Protein AF-A0A4V6WJY8-F1 (afdb_monomer)

Structure (mmCIF, N/CA/C/O backbone):
data_AF-A0A4V6WJY8-F1
#
_entry.id   AF-A0A4V6WJY8-F1
#
loop_
_atom_site.group_PDB
_atom_site.id
_atom_site.type_symbol
_atom_site.label_atom_id
_atom_site.label_alt_id
_atom_site.label_comp_id
_atom_site.label_asym_id
_atom_site.label_entity_id
_atom_site.label_seq_id
_atom_site.pdbx_PDB_ins_code
_atom_site.Cartn_x
_atom_site.Cartn_y
_atom_site.Cartn_z
_atom_site.occupancy
_atom_site.B_iso_or_equiv
_atom_site.auth_seq_id
_atom_site.auth_comp_id
_atom_site.auth_asym_id
_atom_site.auth_atom_id
_atom_site.pdbx_PDB_model_num
ATOM 1 N N . MET A 1 1 ? -20.566 -10.681 7.867 1.00 92.25 1 MET A N 1
ATOM 2 C CA . MET A 1 1 ? -20.024 -9.599 7.005 1.00 92.25 1 MET A CA 1
ATOM 3 C C . MET A 1 1 ? -18.994 -10.204 6.071 1.00 92.25 1 MET A C 1
ATOM 5 O O . MET A 1 1 ? -18.393 -11.206 6.433 1.00 92.25 1 MET A O 1
ATOM 9 N N . GLU A 1 2 ? -18.781 -9.630 4.899 1.00 94.50 2 GLU A N 1
ATOM 10 C CA . GLU A 1 2 ? -17.801 -10.136 3.933 1.00 94.50 2 GLU A CA 1
ATOM 11 C C . GLU A 1 2 ? -16.816 -9.020 3.599 1.00 94.50 2 GLU A C 1
ATOM 13 O O . GLU A 1 2 ? -17.229 -7.928 3.214 1.00 94.50 2 GLU A O 1
ATOM 18 N N . LEU A 1 3 ? -15.523 -9.272 3.790 1.00 95.44 3 LEU A N 1
ATOM 19 C CA . LEU A 1 3 ? -14.456 -8.354 3.417 1.00 95.44 3 LEU A CA 1
ATOM 20 C C . LEU A 1 3 ? -13.774 -8.882 2.159 1.00 95.44 3 LEU A C 1
ATOM 22 O O . LEU A 1 3 ? -13.097 -9.909 2.190 1.00 95.44 3 LEU A O 1
ATOM 26 N N . PHE A 1 4 ? -13.923 -8.142 1.075 1.00 95.81 4 PHE A N 1
ATOM 27 C CA . PHE A 1 4 ? -13.259 -8.386 -0.189 1.00 95.81 4 PHE A CA 1
ATOM 28 C C . PHE A 1 4 ? -11.909 -7.670 -0.203 1.00 95.81 4 PHE A C 1
ATOM 30 O O . PHE A 1 4 ? -11.831 -6.457 0.017 1.00 95.81 4 PHE A O 1
ATOM 37 N N . VAL A 1 5 ? -10.848 -8.429 -0.465 1.00 95.62 5 VAL A N 1
ATOM 38 C CA . VAL A 1 5 ? -9.469 -7.928 -0.536 1.00 95.62 5 VAL A CA 1
ATOM 39 C C . VAL A 1 5 ? -8.785 -8.404 -1.802 1.00 95.62 5 VAL A C 1
ATOM 41 O O . VAL A 1 5 ? -9.160 -9.428 -2.377 1.00 95.62 5 VAL A O 1
ATOM 44 N N . LEU A 1 6 ? -7.726 -7.701 -2.191 1.00 92.31 6 LEU A N 1
ATOM 45 C CA . LEU A 1 6 ? -6.778 -8.242 -3.155 1.00 92.31 6 LEU A CA 1
ATOM 46 C C . LEU A 1 6 ? -6.096 -9.478 -2.538 1.00 92.31 6 LEU A C 1
ATOM 48 O O . LEU A 1 6 ? -5.857 -9.516 -1.334 1.00 92.31 6 LEU A O 1
ATOM 52 N N . GLY A 1 7 ? -5.875 -10.532 -3.323 1.00 90.75 7 GLY A N 1
ATOM 53 C CA . GLY A 1 7 ? -5.488 -11.841 -2.781 1.00 90.75 7 GLY A CA 1
ATOM 54 C C . GLY A 1 7 ? -4.182 -11.866 -1.961 1.00 90.75 7 GLY A C 1
ATOM 55 O O . GLY A 1 7 ? -3.377 -10.935 -2.038 1.00 90.75 7 GLY A O 1
ATOM 56 N N . PRO A 1 8 ? -3.956 -12.940 -1.179 1.00 94.81 8 PRO A N 1
ATOM 57 C CA . PRO A 1 8 ? -2.837 -13.044 -0.241 1.00 94.81 8 PRO A CA 1
ATOM 58 C C . PRO A 1 8 ? -1.477 -13.152 -0.942 1.00 94.81 8 PRO A C 1
ATOM 60 O O . PRO A 1 8 ? -1.313 -13.934 -1.874 1.00 94.81 8 PRO A O 1
ATOM 63 N N . ALA A 1 9 ? -0.474 -12.423 -0.452 1.00 93.81 9 ALA A N 1
ATOM 64 C CA . ALA A 1 9 ? 0.886 -12.425 -0.996 1.00 93.81 9 ALA A CA 1
ATOM 65 C C . ALA A 1 9 ? 1.919 -12.187 0.110 1.00 93.81 9 ALA A C 1
ATOM 67 O O . ALA A 1 9 ? 1.602 -11.599 1.136 1.00 93.81 9 ALA A O 1
ATOM 68 N N . PHE A 1 10 ? 3.163 -12.637 -0.087 1.00 92.56 10 PHE A N 1
ATOM 69 C CA . PHE A 1 10 ? 4.285 -12.380 0.836 1.00 92.56 10 PHE A CA 1
ATOM 70 C C . PHE A 1 10 ? 4.057 -12.830 2.296 1.00 92.56 10 PHE A C 1
ATOM 72 O O . PHE A 1 10 ? 4.670 -12.303 3.218 1.00 92.56 10 PHE A O 1
ATOM 79 N N . GLY A 1 11 ? 3.168 -13.804 2.524 1.00 91.25 11 GLY A N 1
ATOM 80 C CA . GLY A 1 11 ? 2.765 -14.230 3.873 1.00 91.25 11 GLY A CA 1
ATOM 81 C C . GLY A 1 11 ? 1.758 -13.296 4.561 1.00 91.25 11 GLY A C 1
ATOM 82 O O . GLY A 1 11 ? 1.430 -13.506 5.726 1.00 91.25 11 GLY A O 1
ATOM 83 N N . LEU A 1 12 ? 1.245 -12.295 3.844 1.00 94.69 12 LEU A N 1
ATOM 84 C CA . LEU A 1 12 ? 0.245 -11.327 4.286 1.00 94.69 12 LEU A CA 1
ATOM 85 C C . LEU A 1 12 ? -1.143 -11.669 3.712 1.00 94.69 12 LEU A C 1
ATOM 87 O O . LEU A 1 12 ? -1.246 -12.349 2.686 1.00 94.69 12 LEU A O 1
ATOM 91 N N . PRO A 1 13 ? -2.237 -11.203 4.349 1.00 94.00 13 PRO A N 1
ATOM 92 C CA . PRO A 1 13 ? -3.598 -11.502 3.895 1.00 94.00 13 PRO A CA 1
ATOM 93 C C . PRO A 1 13 ? -3.964 -10.850 2.553 1.00 94.00 13 PRO A C 1
ATOM 95 O O . PRO A 1 13 ? -4.947 -11.258 1.943 1.00 94.00 13 PRO A O 1
ATOM 98 N N . SER A 1 14 ? -3.199 -9.852 2.105 1.00 95.31 14 SER A N 1
ATOM 99 C CA . SER A 1 14 ? -3.362 -9.168 0.821 1.00 95.31 14 SER A CA 1
ATOM 100 C C . SER A 1 14 ? -2.014 -8.621 0.336 1.00 95.31 14 SER A C 1
ATOM 102 O O . SER A 1 14 ? -1.096 -8.458 1.137 1.00 95.31 14 SER A O 1
ATOM 104 N N . ILE A 1 15 ? -1.896 -8.342 -0.963 1.00 93.88 15 ILE A N 1
ATOM 105 C CA . ILE A 1 15 ? -0.787 -7.580 -1.567 1.00 93.88 15 ILE A CA 1
ATOM 106 C C . ILE A 1 15 ? -0.999 -6.054 -1.500 1.00 93.88 15 ILE A C 1
ATOM 108 O O . ILE A 1 15 ? -0.109 -5.284 -1.850 1.00 93.88 15 ILE A O 1
ATOM 112 N N . ASP A 1 16 ? -2.178 -5.614 -1.057 1.00 94.12 16 ASP A N 1
ATOM 113 C CA . ASP A 1 16 ? -2.550 -4.208 -0.908 1.00 94.12 16 ASP A CA 1
ATOM 114 C C . ASP A 1 16 ? -2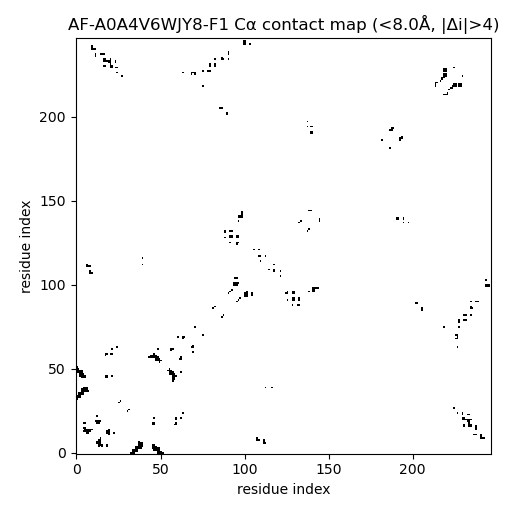.538 -3.755 0.564 1.00 94.12 16 ASP A C 1
ATOM 116 O O . ASP A 1 16 ? -3.028 -4.459 1.453 1.00 94.12 16 ASP A O 1
ATOM 120 N N . ALA A 1 17 ? -1.996 -2.560 0.814 1.00 95.25 17 ALA A N 1
ATOM 121 C CA . ALA A 1 17 ? -1.768 -2.034 2.160 1.00 95.25 17 ALA A CA 1
ATOM 122 C C . ALA A 1 17 ? -3.078 -1.735 2.897 1.00 95.25 17 ALA A C 1
ATOM 124 O O . ALA A 1 17 ? -3.241 -2.135 4.053 1.00 95.25 17 ALA A O 1
ATOM 125 N N . GLU A 1 18 ? -4.035 -1.086 2.226 1.00 94.94 18 GLU A N 1
ATOM 126 C CA . GLU A 1 18 ? -5.340 -0.770 2.814 1.00 94.94 18 GLU A CA 1
ATOM 127 C C . GLU A 1 18 ? -6.152 -2.039 3.099 1.00 94.94 18 GLU A C 1
ATOM 129 O O . GLU A 1 18 ? -6.837 -2.141 4.124 1.00 94.94 18 GLU A O 1
ATOM 134 N N . CYS A 1 19 ? -6.044 -3.052 2.236 1.00 95.75 19 CYS A N 1
ATOM 135 C CA . CYS A 1 19 ? -6.631 -4.364 2.486 1.00 95.75 19 CYS A CA 1
ATOM 136 C C . CYS A 1 19 ? -6.075 -5.022 3.757 1.00 95.75 19 CYS A C 1
ATOM 138 O O . CYS A 1 19 ? -6.855 -5.495 4.587 1.00 95.75 19 CYS A O 1
ATOM 140 N N . ILE A 1 20 ? -4.749 -5.034 3.941 1.00 95.94 20 ILE A N 1
ATOM 141 C CA . ILE A 1 20 ? -4.122 -5.572 5.161 1.00 95.94 20 ILE A CA 1
ATOM 142 C C . ILE A 1 20 ? -4.567 -4.770 6.386 1.00 95.94 20 ILE A C 1
ATOM 144 O O . ILE A 1 20 ? -4.956 -5.361 7.396 1.00 95.94 20 ILE A O 1
ATOM 148 N N . ALA A 1 21 ? -4.572 -3.440 6.286 1.00 95.19 21 ALA A N 1
ATOM 149 C CA . ALA A 1 21 ? -5.026 -2.559 7.355 1.00 95.19 21 ALA A CA 1
ATOM 150 C C . ALA A 1 21 ? -6.477 -2.846 7.766 1.00 95.19 21 ALA A C 1
ATOM 152 O O . ALA A 1 21 ? -6.795 -2.901 8.954 1.00 95.19 21 ALA A O 1
ATOM 153 N N . THR A 1 22 ? -7.362 -3.096 6.799 1.00 94.75 22 THR A N 1
ATOM 154 C CA . THR A 1 22 ? -8.767 -3.441 7.070 1.00 94.75 22 THR A CA 1
ATOM 155 C C . THR A 1 22 ? -8.900 -4.795 7.761 1.00 94.75 22 THR A C 1
ATOM 157 O O . THR A 1 22 ? -9.697 -4.944 8.687 1.00 94.75 22 THR A O 1
ATOM 160 N N . VAL A 1 23 ? -8.094 -5.784 7.362 1.00 94.62 23 VAL A N 1
ATOM 161 C CA . VAL A 1 23 ? -8.036 -7.082 8.050 1.00 94.62 23 VAL A CA 1
ATOM 162 C C . VAL A 1 23 ? -7.576 -6.908 9.499 1.00 94.62 23 VAL A C 1
ATOM 164 O O . VAL A 1 23 ? -8.177 -7.494 10.401 1.00 94.62 23 VAL A O 1
ATOM 167 N N . ALA A 1 24 ? -6.548 -6.090 9.739 1.00 92.75 24 ALA A N 1
ATOM 168 C CA . ALA A 1 24 ? -6.076 -5.772 11.085 1.00 92.75 24 ALA A CA 1
ATOM 169 C C . ALA A 1 24 ? -7.164 -5.073 11.917 1.00 92.75 24 ALA A C 1
ATOM 171 O O . ALA A 1 24 ? -7.416 -5.475 13.052 1.00 92.75 24 ALA A O 1
ATOM 172 N N . LEU A 1 25 ? -7.885 -4.118 11.324 1.00 92.12 25 LEU A N 1
ATOM 173 C CA . LEU A 1 25 ? -8.994 -3.405 11.960 1.00 92.12 25 LEU A CA 1
ATOM 174 C C . LEU A 1 25 ? -10.140 -4.341 12.373 1.00 92.12 25 LEU A C 1
ATOM 176 O O . LEU A 1 25 ? -10.658 -4.239 13.481 1.00 92.12 25 LEU A O 1
ATOM 180 N N . LEU A 1 26 ? -10.554 -5.266 11.505 1.00 91.75 26 LEU A N 1
ATOM 181 C CA . LEU A 1 26 ? -11.632 -6.203 11.843 1.00 91.75 26 LEU A CA 1
ATOM 182 C C . LEU A 1 26 ? -11.226 -7.179 12.953 1.00 91.75 26 LEU A C 1
ATOM 184 O O . LEU A 1 26 ? -12.052 -7.506 13.807 1.00 91.75 26 LEU A O 1
ATOM 188 N N . ARG A 1 27 ? -9.961 -7.619 12.958 1.00 90.12 27 ARG A N 1
ATOM 189 C CA . ARG A 1 27 ? -9.398 -8.450 14.034 1.00 90.12 27 ARG A CA 1
ATOM 190 C C . ARG A 1 27 ? -9.324 -7.689 15.352 1.00 90.12 27 ARG A C 1
ATOM 192 O O . ARG A 1 27 ? -9.661 -8.248 16.388 1.00 90.12 27 ARG A O 1
ATOM 199 N N . PHE A 1 28 ? -8.919 -6.425 15.300 1.00 87.69 28 PHE A N 1
ATOM 200 C CA . PHE A 1 28 ? -8.857 -5.547 16.461 1.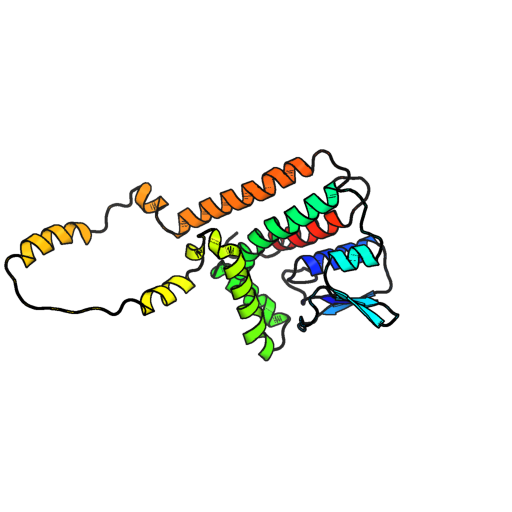00 87.69 28 PHE A CA 1
ATOM 201 C C . PHE A 1 28 ? -10.212 -5.381 17.147 1.00 87.69 28 PHE A C 1
ATOM 203 O O . PHE A 1 28 ? -10.316 -5.510 18.361 1.00 87.69 28 PHE A O 1
ATOM 210 N N . LEU A 1 29 ? -11.265 -5.144 16.365 1.00 87.12 29 LEU A N 1
ATOM 211 C CA . LEU A 1 29 ? -12.621 -4.924 16.873 1.00 87.12 29 LEU A CA 1
ATOM 212 C C . LEU A 1 29 ? -13.304 -6.209 17.398 1.00 87.12 29 LEU A C 1
ATOM 214 O O . LEU A 1 29 ? -14.526 -6.201 17.583 1.00 87.12 29 LEU A O 1
ATOM 218 N N . ASP A 1 30 ? -12.541 -7.301 17.561 1.00 81.69 30 ASP A N 1
ATOM 219 C CA . ASP A 1 30 ? -12.957 -8.671 17.906 1.00 81.69 30 ASP A CA 1
ATOM 220 C C . ASP A 1 30 ? -14.240 -9.111 17.180 1.00 81.69 30 ASP A C 1
ATOM 222 O O . ASP A 1 30 ? -15.135 -9.753 17.736 1.00 81.69 30 ASP A O 1
ATOM 226 N N . ARG A 1 31 ? -14.373 -8.730 15.903 1.00 78.62 31 ARG A N 1
ATOM 227 C CA . ARG A 1 31 ? -15.500 -9.169 15.080 1.00 78.62 31 ARG A CA 1
ATOM 228 C C . ARG A 1 31 ? -15.238 -10.622 14.688 1.00 78.62 31 ARG A C 1
ATOM 230 O O . ARG A 1 31 ? -14.300 -10.895 13.947 1.00 78.62 31 ARG A O 1
ATOM 237 N N . LYS A 1 32 ? -16.068 -11.550 15.169 1.00 70.31 32 LYS A N 1
ATOM 238 C CA . LYS A 1 32 ? -15.926 -12.995 14.886 1.00 70.31 32 LYS A CA 1
ATOM 239 C C . LYS A 1 32 ? -16.737 -13.467 13.675 1.00 70.31 32 LYS A C 1
ATOM 241 O O . LYS A 1 32 ? -16.387 -14.473 13.072 1.00 70.31 32 LYS A O 1
ATOM 246 N N . ASP A 1 33 ? -17.732 -12.685 13.248 1.00 83.94 33 ASP A N 1
ATOM 247 C CA . ASP A 1 33 ? -18.688 -13.071 12.197 1.00 83.94 33 ASP A CA 1
ATOM 248 C C . ASP A 1 33 ? -18.406 -12.393 10.843 1.00 83.94 33 ASP A C 1
ATOM 250 O O . ASP A 1 33 ? -19.282 -11.766 10.221 1.00 83.94 33 ASP A O 1
ATOM 254 N N . TRP A 1 34 ? -17.159 -12.471 10.377 1.00 91.06 34 TRP A N 1
ATOM 255 C CA . TRP A 1 34 ? -16.801 -11.987 9.046 1.00 91.06 34 TRP A CA 1
ATOM 256 C C . TRP A 1 34 ? -15.937 -12.971 8.264 1.00 91.06 34 TRP A C 1
ATOM 258 O O . TRP A 1 34 ? -15.169 -13.745 8.828 1.00 91.06 34 TRP A O 1
ATOM 268 N N . LEU A 1 35 ? -16.095 -12.936 6.944 1.00 93.56 35 LEU A N 1
ATOM 269 C CA . LEU A 1 35 ? -15.371 -13.776 5.999 1.00 93.56 35 LEU A CA 1
ATOM 270 C C . LEU A 1 35 ? -14.425 -12.914 5.170 1.00 93.56 35 LEU A C 1
ATOM 272 O O . LEU A 1 35 ? -14.809 -11.839 4.711 1.00 93.56 35 LEU A O 1
ATOM 276 N N . LEU A 1 36 ? -13.201 -13.397 4.972 1.00 94.44 36 LEU A N 1
ATOM 277 C CA . LEU A 1 36 ? -12.231 -12.792 4.066 1.00 94.44 36 LEU A CA 1
ATOM 278 C C . LEU A 1 36 ? -12.372 -13.438 2.686 1.00 94.44 36 LEU A C 1
ATOM 280 O O . LEU A 1 36 ? -12.187 -14.647 2.558 1.00 94.44 36 LEU A O 1
ATOM 284 N N . ILE A 1 37 ? -12.677 -12.641 1.664 1.00 94.69 37 ILE A N 1
ATOM 285 C CA . ILE A 1 37 ? -12.895 -13.108 0.295 1.00 94.69 37 ILE A CA 1
ATOM 286 C C . ILE A 1 37 ? -11.834 -12.485 -0.624 1.00 94.69 37 ILE A C 1
ATOM 288 O O . ILE A 1 37 ? -11.901 -11.293 -0.928 1.00 94.69 37 ILE A O 1
ATOM 292 N N . PRO A 1 38 ? -10.846 -13.266 -1.092 1.00 93.44 38 PRO A N 1
ATOM 293 C CA . PRO A 1 38 ? -9.927 -12.819 -2.129 1.00 93.44 38 PRO A CA 1
ATOM 294 C C . PRO A 1 38 ? -10.681 -12.535 -3.429 1.00 93.44 38 PRO A C 1
ATOM 296 O O . PRO A 1 38 ? -11.414 -13.387 -3.933 1.00 93.44 38 PRO A O 1
ATOM 299 N N . THR A 1 39 ? -10.481 -11.351 -3.997 1.00 92.12 39 THR A N 1
ATOM 300 C CA . THR A 1 39 ? -11.036 -10.971 -5.295 1.00 92.12 39 THR A CA 1
ATOM 301 C C . THR A 1 39 ? -10.012 -10.204 -6.122 1.00 92.12 39 THR A C 1
ATOM 303 O O . THR A 1 39 ? -9.041 -9.649 -5.613 1.00 92.12 39 THR A O 1
ATOM 306 N N . HIS A 1 40 ? -10.237 -10.198 -7.430 1.00 87.75 40 HIS A N 1
ATOM 307 C CA . HIS A 1 40 ? -9.505 -9.380 -8.392 1.00 87.75 40 HIS A CA 1
ATOM 308 C C . HIS A 1 40 ? -10.399 -8.315 -9.039 1.00 87.75 40 HIS A C 1
ATOM 310 O O . HIS A 1 40 ? -9.914 -7.532 -9.853 1.00 87.75 40 HIS A O 1
ATOM 316 N N . ASP A 1 41 ? -11.697 -8.317 -8.718 1.00 85.69 41 ASP A N 1
ATOM 317 C CA . ASP A 1 41 ? -12.632 -7.302 -9.184 1.00 85.69 41 ASP A CA 1
ATOM 318 C C . ASP A 1 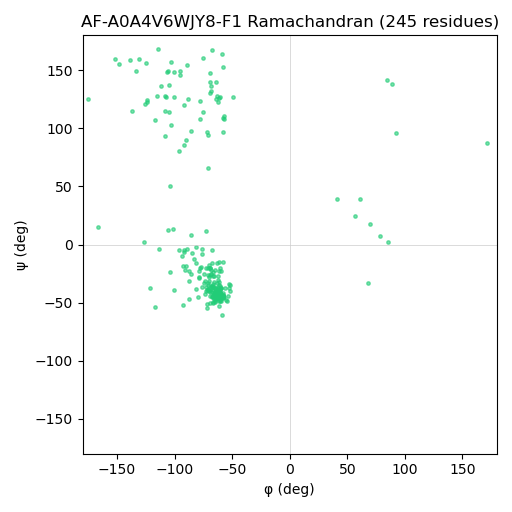41 ? -12.442 -6.030 -8.353 1.00 85.69 41 ASP A C 1
ATOM 320 O O . ASP A 1 41 ? -12.782 -5.997 -7.170 1.00 85.69 41 ASP A O 1
ATOM 324 N N . ASP A 1 42 ? -11.860 -5.003 -8.971 1.00 81.44 42 ASP A N 1
ATOM 325 C CA . ASP A 1 42 ? -11.593 -3.709 -8.344 1.00 81.44 42 ASP A CA 1
ATOM 326 C C . ASP A 1 42 ? -12.544 -2.599 -8.811 1.00 81.44 42 ASP A C 1
ATOM 328 O O . ASP A 1 42 ? -12.295 -1.431 -8.519 1.00 81.44 42 ASP A O 1
ATOM 332 N N . ARG A 1 43 ? -13.641 -2.929 -9.512 1.00 84.38 43 ARG A N 1
ATOM 333 C CA . ARG A 1 43 ? -14.560 -1.933 -10.101 1.00 84.38 43 ARG A CA 1
ATOM 334 C C . ARG A 1 43 ? -15.068 -0.896 -9.100 1.00 84.38 43 ARG A C 1
ATOM 336 O O . ARG A 1 43 ? -15.238 0.265 -9.457 1.00 84.38 43 ARG A O 1
ATOM 343 N N . GLU A 1 44 ? -15.331 -1.323 -7.869 1.00 83.50 44 GLU A N 1
ATOM 344 C CA . GLU A 1 44 ? -15.818 -0.465 -6.780 1.00 83.50 44 GLU A CA 1
ATOM 345 C C . GLU A 1 44 ? -14.685 0.093 -5.901 1.00 83.50 44 GLU A C 1
ATOM 347 O O . GLU A 1 44 ? -14.922 0.979 -5.080 1.00 83.50 44 GLU A O 1
ATOM 352 N N . GLY A 1 45 ? -13.459 -0.399 -6.088 1.00 89.00 45 GLY A N 1
ATOM 353 C CA . GLY A 1 45 ? -12.320 -0.175 -5.205 1.00 89.00 45 GLY A CA 1
ATOM 354 C C . GLY A 1 45 ? -12.225 -1.225 -4.095 1.00 89.00 45 GLY A C 1
ATOM 355 O O . GLY A 1 45 ? -13.222 -1.613 -3.485 1.00 89.00 45 GLY A O 1
ATOM 356 N N . LEU A 1 46 ? -11.000 -1.677 -3.833 1.00 93.00 46 LEU A N 1
ATOM 357 C CA . LEU A 1 46 ? -10.652 -2.537 -2.702 1.00 93.00 46 LEU A CA 1
ATOM 358 C C . LEU A 1 46 ? -9.883 -1.700 -1.671 1.00 93.00 46 LEU A C 1
ATOM 360 O O . LEU A 1 46 ? -9.172 -0.784 -2.083 1.00 93.00 46 LEU A O 1
ATOM 364 N N . PRO A 1 47 ? -10.001 -1.985 -0.364 1.00 95.75 47 PRO A N 1
ATOM 365 C CA . PRO A 1 47 ? -10.835 -3.013 0.277 1.00 95.75 47 PRO A CA 1
ATOM 366 C C . PRO A 1 47 ? -12.338 -2.710 0.199 1.00 95.75 47 PRO A C 1
ATOM 368 O O . PRO A 1 47 ? -12.740 -1.550 0.256 1.00 95.75 47 PRO A O 1
ATOM 371 N N . LEU A 1 48 ? -13.174 -3.751 0.119 1.00 96.00 48 LEU A N 1
ATOM 372 C CA . LEU A 1 48 ? -14.635 -3.627 0.053 1.00 96.00 48 LEU A CA 1
ATOM 373 C C . LEU A 1 48 ? -15.306 -4.454 1.155 1.00 96.00 48 LEU A C 1
ATOM 375 O O . LEU A 1 48 ? -15.163 -5.671 1.203 1.00 96.00 48 LEU A O 1
ATOM 379 N N . LEU A 1 49 ? -16.081 -3.803 2.019 1.00 94.69 49 LEU A N 1
ATOM 380 C CA . LEU A 1 49 ? -16.885 -4.448 3.052 1.00 94.69 49 LEU A CA 1
ATOM 381 C C . LEU A 1 49 ? -18.347 -4.549 2.604 1.00 94.69 49 LEU A C 1
ATOM 383 O O . LEU A 1 49 ? -18.978 -3.542 2.276 1.00 94.69 49 LEU A O 1
ATOM 387 N N . VAL A 1 50 ? -18.900 -5.757 2.657 1.00 94.06 50 VAL A N 1
ATOM 388 C CA . VAL A 1 50 ? -20.326 -6.028 2.464 1.00 94.06 50 VAL A CA 1
ATOM 389 C C . VAL A 1 50 ? -20.946 -6.407 3.806 1.00 94.06 50 VAL A C 1
ATOM 391 O O . VAL A 1 50 ? -20.601 -7.415 4.436 1.00 94.06 50 VAL A O 1
ATOM 394 N N . SER A 1 51 ? -21.854 -5.555 4.280 1.00 88.50 51 SER A N 1
ATOM 395 C CA . SER A 1 51 ? -22.590 -5.785 5.522 1.00 88.50 51 SER A CA 1
ATOM 396 C C . SER A 1 51 ? -23.677 -6.845 5.331 1.00 88.50 51 SER A C 1
ATOM 398 O O . SER A 1 51 ? -24.133 -7.090 4.216 1.00 88.50 51 SER A O 1
ATOM 400 N N . GLY A 1 52 ? -24.149 -7.452 6.425 1.00 82.94 52 GLY A N 1
ATOM 401 C CA . GLY A 1 52 ? -25.230 -8.450 6.377 1.00 82.94 52 GLY A CA 1
ATOM 402 C C . GLY A 1 52 ? -26.553 -7.906 5.817 1.00 82.94 52 GLY A C 1
ATOM 403 O O . GLY A 1 52 ? -27.382 -8.675 5.346 1.00 82.94 52 GLY A O 1
ATOM 404 N N . SER A 1 53 ? -26.734 -6.582 5.819 1.00 84.50 53 SER A N 1
ATOM 405 C CA . SER A 1 53 ? -27.866 -5.879 5.201 1.00 84.50 53 SER A CA 1
ATOM 406 C C . SER A 1 53 ? -27.723 -5.655 3.687 1.00 84.50 53 SER A C 1
ATOM 408 O O . SER A 1 53 ? -28.615 -5.071 3.077 1.00 84.50 53 SER A O 1
ATOM 410 N N . GLY A 1 54 ? -26.605 -6.066 3.077 1.00 87.19 54 GLY A N 1
ATOM 411 C CA . GLY A 1 54 ? -26.299 -5.841 1.660 1.00 87.19 54 GLY A CA 1
ATOM 412 C C . GLY A 1 54 ? -25.643 -4.490 1.346 1.00 87.19 54 GLY A C 1
ATOM 413 O O . GLY A 1 54 ? -25.375 -4.201 0.182 1.00 87.19 54 GLY A O 1
ATOM 414 N N . GLN A 1 55 ? -25.355 -3.656 2.353 1.00 92.06 55 GLN A N 1
ATOM 415 C CA . GLN A 1 55 ? -24.628 -2.397 2.153 1.00 92.06 55 GLN A CA 1
ATOM 416 C C . GLN A 1 55 ? -23.169 -2.662 1.755 1.00 92.06 55 GLN A C 1
ATOM 418 O O . GLN A 1 55 ? -22.482 -3.435 2.421 1.00 92.06 55 GLN A O 1
ATOM 423 N N . ARG A 1 56 ? -22.699 -1.981 0.703 1.00 94.00 56 ARG A N 1
ATOM 424 C CA . ARG A 1 56 ? -21.343 -2.086 0.140 1.00 94.00 56 ARG A CA 1
ATOM 425 C C . ARG A 1 56 ? -20.546 -0.823 0.465 1.00 94.00 56 ARG A C 1
ATOM 427 O O . ARG A 1 56 ? -21.044 0.280 0.246 1.00 94.00 56 ARG A O 1
ATOM 434 N N . ILE A 1 57 ? -19.351 -0.974 1.032 1.00 94.50 57 ILE A N 1
ATOM 435 C CA . ILE A 1 57 ? -18.527 0.136 1.534 1.00 94.50 57 ILE A CA 1
ATOM 436 C C . ILE A 1 57 ? -17.077 -0.099 1.129 1.00 94.50 57 ILE A C 1
ATOM 438 O O . ILE A 1 57 ? -16.464 -1.056 1.593 1.00 94.50 57 ILE A O 1
ATOM 442 N N . CYS A 1 58 ? -16.531 0.768 0.280 1.00 93.94 58 CYS A N 1
ATOM 443 C CA . CYS A 1 58 ? -15.171 0.649 -0.239 1.00 93.94 58 CYS A CA 1
ATOM 444 C C . CYS A 1 58 ? -14.202 1.663 0.386 1.00 93.94 58 CYS A C 1
ATOM 446 O O . CYS A 1 58 ? -14.592 2.783 0.729 1.00 93.94 58 CYS A O 1
ATOM 448 N N . GLY A 1 59 ? -12.931 1.272 0.492 1.00 92.38 59 GLY A N 1
ATOM 449 C CA . GLY A 1 59 ? -11.824 2.083 0.999 1.00 92.38 59 GLY A CA 1
ATOM 450 C C . GLY A 1 59 ? -11.702 2.064 2.522 1.00 92.38 59 GLY A C 1
ATOM 451 O O . GLY A 1 59 ? -12.703 2.108 3.248 1.00 92.38 59 GLY A O 1
ATOM 452 N N . PHE A 1 60 ? -10.463 2.048 3.019 1.00 92.81 60 PHE A N 1
ATOM 453 C CA . PHE A 1 60 ? -10.187 1.898 4.450 1.00 92.81 60 PHE A CA 1
ATOM 454 C C . PHE A 1 60 ? -10.899 2.961 5.304 1.00 92.81 60 PHE A C 1
ATOM 456 O O . PHE A 1 60 ? -11.606 2.627 6.253 1.00 92.81 60 PHE A O 1
ATOM 463 N N . LYS A 1 61 ? -10.803 4.239 4.915 1.00 91.06 61 LYS A N 1
ATOM 464 C CA . LYS A 1 61 ? -11.421 5.380 5.623 1.00 91.06 61 LYS A CA 1
ATOM 465 C C . LYS A 1 61 ? -12.944 5.302 5.742 1.00 91.06 61 LYS A C 1
ATOM 467 O O . LYS A 1 61 ? -13.525 5.729 6.738 1.00 91.06 61 LYS A O 1
ATOM 472 N N . ASN A 1 62 ? -13.620 4.798 4.714 1.00 92.06 62 ASN A N 1
ATOM 473 C CA . ASN A 1 62 ? -15.077 4.677 4.755 1.00 92.06 62 ASN A CA 1
ATOM 474 C C . ASN A 1 62 ? -15.489 3.496 5.633 1.00 92.06 62 ASN A C 1
ATOM 476 O O . ASN A 1 62 ? -16.475 3.586 6.365 1.00 92.06 62 ASN A O 1
ATOM 480 N N . ILE A 1 63 ? -14.711 2.412 5.591 1.00 92.94 63 ILE A N 1
ATOM 481 C CA . ILE A 1 63 ? -14.920 1.231 6.425 1.00 92.94 63 ILE A CA 1
ATOM 482 C C . ILE A 1 63 ? -14.688 1.570 7.903 1.00 92.94 63 ILE A C 1
ATOM 484 O O . ILE A 1 63 ? -15.546 1.260 8.727 1.00 92.94 63 ILE A O 1
ATOM 488 N N . THR A 1 64 ? -13.603 2.267 8.256 1.00 91.31 64 THR A N 1
ATOM 489 C CA . THR A 1 64 ? -13.347 2.702 9.643 1.00 91.31 64 THR A CA 1
ATOM 490 C C . THR A 1 64 ? -14.476 3.578 10.175 1.00 91.31 64 THR A C 1
ATOM 492 O O . THR A 1 64 ? -14.964 3.345 11.285 1.00 91.31 64 THR A O 1
ATOM 495 N N . ARG A 1 65 ? -14.951 4.533 9.365 1.00 90.38 65 ARG A N 1
ATOM 496 C CA . ARG A 1 65 ? -16.093 5.390 9.702 1.00 90.38 65 ARG A CA 1
ATOM 497 C C . ARG A 1 65 ? -17.371 4.588 9.906 1.00 90.38 65 ARG A C 1
ATOM 499 O O . ARG A 1 65 ? -18.084 4.824 10.877 1.00 90.38 65 ARG A O 1
ATOM 506 N N . HIS A 1 66 ? -17.663 3.640 9.020 1.00 89.94 66 HIS A N 1
ATOM 507 C CA . HIS A 1 66 ? -18.853 2.798 9.137 1.00 89.94 66 HIS A CA 1
ATOM 508 C C . HIS A 1 66 ? -18.829 1.924 10.393 1.00 89.94 66 HIS A C 1
ATOM 510 O O . HIS A 1 66 ? -19.849 1.768 11.060 1.00 89.94 66 HIS A O 1
ATOM 516 N N . LEU A 1 67 ? -17.662 1.382 10.737 1.00 88.81 67 LEU A N 1
ATOM 517 C CA . LEU A 1 67 ? -17.481 0.544 11.918 1.00 88.81 67 LEU A CA 1
ATOM 518 C C . LEU A 1 67 ? -17.430 1.346 13.228 1.00 88.81 67 LEU A C 1
ATOM 520 O O . LEU A 1 67 ? -17.364 0.741 14.297 1.00 88.81 67 LEU A O 1
ATOM 524 N N . GLY A 1 68 ? -17.468 2.683 13.158 1.00 85.81 68 GLY A N 1
ATOM 525 C CA . GLY A 1 68 ? -17.365 3.564 14.322 1.00 85.81 68 GLY A CA 1
ATOM 526 C C . GLY A 1 68 ? -15.976 3.566 14.965 1.00 85.81 68 GLY A C 1
ATOM 527 O O . GLY A 1 68 ? -15.842 3.975 16.113 1.00 85.81 68 GLY A O 1
ATOM 528 N N . ALA A 1 69 ? -14.956 3.101 14.240 1.00 81.38 69 ALA A N 1
ATOM 529 C CA . ALA A 1 69 ? -13.568 3.052 14.697 1.00 81.38 69 ALA A CA 1
ATOM 530 C C . ALA A 1 69 ? -12.785 4.337 14.372 1.00 81.38 69 ALA A C 1
ATOM 532 O O . ALA A 1 69 ? -11.620 4.459 14.743 1.00 81.38 69 ALA A O 1
ATOM 533 N N . ASP A 1 70 ? -13.416 5.281 13.669 1.00 72.75 70 ASP A N 1
ATOM 534 C CA . ASP A 1 70 ? -12.853 6.590 13.337 1.00 72.75 70 ASP A CA 1
ATOM 535 C C . ASP A 1 70 ? -12.791 7.463 14.603 1.00 72.75 70 ASP A C 1
ATOM 537 O O . ASP A 1 70 ? -13.790 8.049 15.038 1.00 72.75 70 ASP A O 1
ATOM 541 N N . GLN A 1 71 ? -11.627 7.494 15.256 1.00 63.75 71 GLN A N 1
ATOM 542 C CA . GLN A 1 71 ? -11.424 8.305 16.453 1.00 63.75 71 GLN A CA 1
ATOM 543 C C . GLN A 1 71 ? -11.220 9.778 16.069 1.00 63.75 71 GLN A C 1
ATOM 545 O O . GLN A 1 71 ? -10.327 10.136 15.303 1.00 63.75 71 GLN A O 1
ATOM 550 N N . LYS A 1 72 ? -12.068 10.646 16.633 1.00 56.62 72 LYS A N 1
ATOM 551 C CA . LYS A 1 72 ? -12.126 12.099 16.402 1.00 56.62 72 LYS A CA 1
ATOM 552 C C . LYS A 1 72 ? -10.937 12.858 17.014 1.00 56.62 72 LYS A C 1
ATOM 554 O O . LYS A 1 72 ? -11.125 13.683 17.904 1.00 56.62 72 LYS A O 1
ATOM 559 N N . ALA A 1 73 ? -9.729 12.630 16.515 1.00 58.44 73 ALA A N 1
ATOM 560 C CA . ALA A 1 73 ? -8.567 13.458 16.821 1.00 58.44 73 ALA A CA 1
ATOM 561 C C . ALA A 1 73 ? -7.964 13.970 15.509 1.00 58.44 73 ALA A C 1
ATOM 563 O O . ALA A 1 73 ? -7.608 13.176 14.636 1.00 58.44 73 ALA A O 1
ATOM 564 N N . GLY A 1 74 ? -7.853 15.295 15.348 1.00 67.50 74 GLY A N 1
ATOM 565 C CA . GLY A 1 74 ? -7.278 15.910 14.140 1.00 67.50 74 GLY A CA 1
ATOM 566 C C . GLY A 1 74 ? -5.894 15.346 13.790 1.00 67.50 74 GLY A C 1
ATOM 567 O O . GLY A 1 74 ? -5.588 15.123 12.619 1.00 67.50 74 GLY A O 1
ATOM 568 N N . ASP A 1 75 ? -5.121 14.993 14.815 1.00 73.88 75 ASP A N 1
ATOM 569 C CA . ASP A 1 75 ? -3.809 14.360 14.702 1.00 73.88 75 ASP A CA 1
ATOM 570 C C . ASP A 1 75 ? -3.842 12.986 14.017 1.00 73.88 75 ASP A C 1
ATOM 572 O O . ASP A 1 75 ? -2.964 12.691 13.207 1.00 73.88 75 ASP A O 1
ATOM 576 N N . GLY A 1 76 ? -4.866 12.166 14.278 1.00 79.62 76 GLY A N 1
ATOM 577 C CA . GLY A 1 76 ? -5.024 10.857 13.639 1.00 79.62 76 GLY A CA 1
ATOM 578 C C . GLY A 1 76 ? -5.322 10.978 12.143 1.00 79.62 76 GLY A C 1
ATOM 579 O O . GLY A 1 76 ? -4.795 10.217 11.335 1.00 79.62 76 GLY A O 1
ATOM 580 N N . THR A 1 77 ? -6.094 11.995 11.745 1.00 84.38 77 THR A N 1
ATOM 581 C CA . THR A 1 77 ? -6.368 12.276 10.323 1.00 84.38 77 THR A CA 1
ATOM 582 C C . THR A 1 77 ? -5.120 12.777 9.593 1.00 84.38 77 THR A C 1
ATOM 584 O O . THR A 1 77 ? -4.865 12.377 8.452 1.00 84.38 77 THR A O 1
ATOM 587 N N . ALA A 1 78 ? -4.331 13.637 10.245 1.00 86.44 78 ALA A N 1
ATOM 588 C CA . ALA A 1 78 ? -3.067 14.122 9.702 1.00 86.44 78 ALA A CA 1
ATOM 589 C C . ALA A 1 78 ? -2.071 12.968 9.508 1.00 86.44 78 ALA A C 1
ATOM 591 O O . ALA A 1 78 ? -1.502 12.832 8.426 1.00 86.44 78 ALA A O 1
ATOM 592 N N . LEU A 1 79 ? -1.935 12.093 10.512 1.00 85.94 79 LEU A N 1
ATOM 593 C CA . LEU A 1 79 ? -1.079 10.911 10.437 1.00 85.94 79 LEU A CA 1
ATOM 594 C C . LEU A 1 79 ? -1.550 9.928 9.358 1.00 85.94 79 LEU A C 1
ATOM 596 O O . LEU A 1 79 ? -0.739 9.492 8.549 1.00 85.94 79 LEU A O 1
ATOM 600 N N . ALA A 1 80 ? -2.849 9.627 9.282 1.00 88.75 80 ALA A N 1
ATOM 601 C CA . ALA A 1 80 ? -3.387 8.756 8.238 1.00 88.75 80 ALA A CA 1
ATOM 602 C C . ALA A 1 80 ? -3.088 9.299 6.832 1.00 88.75 80 ALA A C 1
ATOM 604 O O . ALA A 1 80 ? -2.643 8.559 5.964 1.00 88.75 80 ALA A O 1
ATOM 605 N N . SER A 1 81 ? -3.252 10.608 6.622 1.00 90.69 81 SER A N 1
ATOM 606 C CA . SER A 1 81 ? -2.952 11.245 5.331 1.00 90.69 81 SER A CA 1
ATOM 607 C C . SER A 1 81 ? -1.451 11.247 5.013 1.00 90.69 81 SER A C 1
ATOM 609 O O . SER A 1 81 ? -1.063 11.090 3.855 1.00 90.69 81 SER A O 1
ATOM 611 N N . PHE A 1 82 ? -0.601 11.412 6.033 1.00 91.56 82 PHE A N 1
ATOM 612 C CA . PHE A 1 82 ? 0.851 11.301 5.898 1.00 91.56 82 PHE A CA 1
ATOM 613 C C . PHE A 1 82 ? 1.274 9.878 5.512 1.00 91.56 82 PHE A C 1
ATOM 615 O O . PHE A 1 82 ? 2.050 9.715 4.572 1.00 91.56 82 PHE A O 1
ATOM 622 N N . LEU A 1 83 ? 0.717 8.858 6.174 1.00 91.88 83 LEU A N 1
ATOM 623 C CA . LEU A 1 83 ? 0.957 7.447 5.863 1.00 91.88 83 LEU A CA 1
ATOM 624 C C . LEU A 1 83 ? 0.491 7.106 4.446 1.00 91.88 83 LEU A C 1
ATOM 626 O O . LEU A 1 83 ? 1.291 6.637 3.646 1.00 91.88 83 LEU A O 1
ATOM 630 N N . GLU A 1 84 ? -0.758 7.414 4.098 1.00 91.75 84 GLU A N 1
ATOM 631 C CA . GLU A 1 84 ? -1.313 7.119 2.772 1.00 91.75 84 GLU A CA 1
ATOM 632 C C . GLU A 1 84 ? -0.491 7.730 1.642 1.00 91.75 84 GLU A C 1
ATOM 634 O O . GLU A 1 84 ? -0.342 7.117 0.595 1.00 91.75 84 GLU A O 1
ATOM 639 N N . ARG A 1 85 ? 0.059 8.936 1.818 1.00 92.19 85 ARG A N 1
ATOM 640 C CA . ARG A 1 85 ? 0.831 9.571 0.748 1.00 92.19 85 ARG A CA 1
ATOM 641 C C . ARG A 1 85 ? 2.305 9.180 0.767 1.00 92.19 85 ARG A C 1
ATOM 643 O O . ARG A 1 85 ? 2.863 8.863 -0.284 1.00 92.19 85 ARG A O 1
ATOM 650 N N . GLY A 1 86 ? 2.939 9.217 1.935 1.00 92.25 86 GLY A N 1
ATOM 651 C CA . GLY A 1 86 ? 4.361 8.923 2.096 1.00 92.25 86 GLY A CA 1
ATOM 652 C C . GLY A 1 86 ? 4.660 7.438 1.920 1.00 92.25 86 GLY A C 1
ATOM 653 O O . GLY A 1 86 ? 5.483 7.066 1.083 1.00 92.25 86 GLY A O 1
ATOM 654 N N . ALA A 1 87 ? 3.932 6.584 2.639 1.00 93.38 87 ALA A N 1
ATOM 655 C CA . ALA A 1 87 ? 4.161 5.146 2.612 1.00 93.38 87 ALA A CA 1
ATOM 656 C C . ALA A 1 87 ? 3.770 4.530 1.264 1.00 93.38 87 ALA A C 1
ATOM 658 O O . ALA A 1 87 ? 4.508 3.694 0.748 1.00 93.38 87 ALA A O 1
ATOM 659 N N . GLN A 1 88 ? 2.667 4.982 0.652 1.00 94.19 88 GLN A N 1
ATOM 660 C CA . GLN A 1 88 ? 2.287 4.528 -0.690 1.00 94.19 88 GLN A CA 1
ATOM 661 C C . GLN A 1 88 ? 3.362 4.863 -1.719 1.00 94.19 88 GLN A C 1
ATOM 663 O O . GLN A 1 88 ? 3.677 4.019 -2.548 1.00 94.19 88 GLN A O 1
ATOM 668 N N . THR A 1 89 ? 3.962 6.056 -1.648 1.00 93.38 89 THR A N 1
ATOM 669 C CA . THR A 1 89 ? 5.049 6.440 -2.559 1.00 93.38 89 THR A CA 1
ATOM 670 C C . THR A 1 89 ? 6.235 5.485 -2.419 1.00 93.38 89 THR A C 1
ATOM 672 O O . THR A 1 89 ? 6.755 5.010 -3.421 1.00 93.38 89 THR A O 1
ATOM 675 N N . LEU A 1 90 ? 6.645 5.145 -1.195 1.00 92.75 90 LEU A N 1
ATOM 676 C CA . LEU A 1 90 ? 7.743 4.198 -0.972 1.00 92.75 90 LEU A CA 1
ATOM 677 C C . LEU A 1 90 ? 7.399 2.775 -1.443 1.00 92.75 90 LEU A C 1
ATOM 679 O O . LEU A 1 90 ? 8.223 2.135 -2.099 1.00 92.75 90 LEU A O 1
ATOM 683 N N . LEU A 1 91 ? 6.181 2.296 -1.170 1.00 93.94 91 LEU A N 1
ATOM 684 C CA . LEU A 1 91 ? 5.709 0.991 -1.647 1.00 93.94 91 LEU A CA 1
ATOM 685 C C . LEU A 1 91 ? 5.623 0.926 -3.170 1.00 93.94 91 LEU A C 1
ATOM 687 O O . LEU A 1 91 ? 6.006 -0.079 -3.760 1.00 93.94 91 LEU A O 1
ATOM 691 N N . ASP A 1 92 ? 5.145 1.989 -3.813 1.00 93.69 92 ASP A N 1
ATOM 692 C CA . ASP A 1 92 ? 5.068 2.080 -5.268 1.00 93.69 92 ASP A CA 1
ATOM 693 C C . ASP A 1 92 ? 6.443 1.889 -5.895 1.00 93.69 92 ASP A C 1
ATOM 695 O O . ASP A 1 92 ? 6.607 1.120 -6.846 1.00 93.69 92 ASP A O 1
ATOM 699 N N . ILE A 1 93 ? 7.444 2.554 -5.319 1.00 91.38 93 ILE A N 1
ATOM 700 C CA . ILE A 1 93 ? 8.809 2.472 -5.809 1.00 91.38 93 ILE A CA 1
ATOM 701 C C . ILE A 1 93 ? 9.378 1.068 -5.614 1.00 91.38 93 ILE A C 1
ATOM 703 O O . ILE A 1 93 ? 9.901 0.481 -6.563 1.00 91.38 93 ILE A O 1
ATOM 707 N N . SER A 1 94 ? 9.239 0.534 -4.399 1.00 91.56 94 SER A N 1
ATOM 708 C CA . SER A 1 94 ? 9.782 -0.771 -4.031 1.00 91.56 94 SER A CA 1
ATOM 709 C C . SER A 1 94 ? 9.119 -1.913 -4.803 1.00 91.56 94 SER A C 1
ATOM 711 O O . SER A 1 94 ? 9.824 -2.733 -5.378 1.00 91.56 94 SER A O 1
ATOM 713 N N . LEU A 1 95 ? 7.785 -1.962 -4.874 1.00 92.38 95 LEU A N 1
ATOM 714 C CA . LEU A 1 95 ? 7.051 -3.108 -5.423 1.00 92.38 95 LEU A CA 1
ATOM 715 C C . LEU A 1 95 ? 6.836 -3.041 -6.939 1.00 92.38 95 LEU A C 1
ATOM 717 O O . LEU A 1 95 ? 6.736 -4.095 -7.575 1.00 92.38 95 LEU A O 1
ATOM 721 N N . TYR A 1 96 ? 6.708 -1.839 -7.514 1.00 92.31 96 TYR A N 1
ATOM 722 C CA . TYR A 1 96 ? 6.2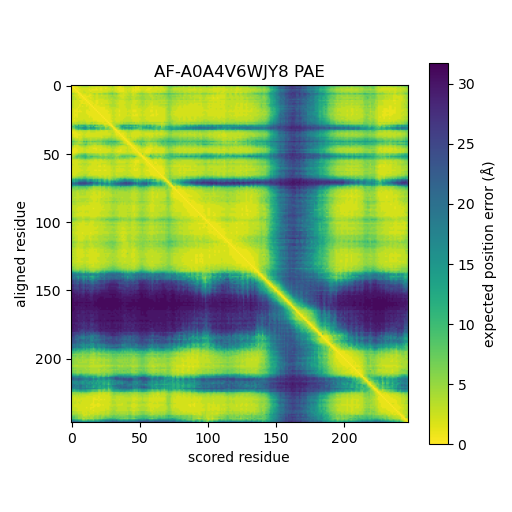43 -1.663 -8.896 1.00 92.31 96 TYR A CA 1
ATOM 723 C C . TYR A 1 96 ? 7.228 -0.929 -9.812 1.00 92.31 96 TYR A C 1
ATOM 725 O O . TYR A 1 96 ? 7.315 -1.272 -10.994 1.00 92.31 96 TYR A O 1
ATOM 733 N N . VAL A 1 97 ? 7.947 0.085 -9.321 1.00 90.44 97 VAL A N 1
ATOM 734 C CA . VAL A 1 97 ? 8.883 0.857 -10.163 1.00 90.44 97 VAL A CA 1
ATOM 735 C C . VAL A 1 97 ? 10.199 0.109 -10.350 1.00 90.44 97 VAL A C 1
ATOM 737 O O . VAL A 1 97 ? 10.672 0.017 -11.484 1.00 90.44 97 VAL A O 1
ATOM 740 N N . SER A 1 98 ? 10.772 -0.453 -9.278 1.00 87.50 98 SER A N 1
ATOM 741 C CA . SER A 1 98 ? 11.983 -1.271 -9.396 1.00 87.50 98 SER A CA 1
ATOM 742 C C . SER A 1 98 ? 11.712 -2.496 -10.264 1.00 87.50 98 SER A C 1
ATOM 744 O O . SER A 1 98 ? 10.822 -3.298 -9.983 1.00 87.50 98 SER A O 1
ATOM 746 N N . PHE A 1 99 ? 12.491 -2.638 -11.336 1.00 84.38 99 PHE A N 1
ATOM 747 C CA . PHE A 1 99 ? 12.332 -3.731 -12.288 1.00 84.38 99 PHE A CA 1
ATOM 748 C C . PHE A 1 99 ? 12.554 -5.104 -11.637 1.00 84.38 99 PHE A C 1
ATOM 750 O O . PHE A 1 99 ? 11.760 -6.028 -11.836 1.00 84.38 99 PHE A O 1
ATOM 757 N N . GLU A 1 100 ? 13.616 -5.230 -10.838 1.00 85.81 100 GLU A N 1
ATOM 758 C CA . GLU A 1 100 ? 13.978 -6.491 -10.184 1.00 85.81 100 GLU A CA 1
ATOM 759 C C . GLU A 1 100 ? 12.907 -6.909 -9.173 1.00 85.81 100 GLU A C 1
ATOM 761 O O . GLU A 1 100 ? 12.461 -8.059 -9.177 1.00 85.81 100 GLU A O 1
ATOM 766 N N . ASN A 1 101 ? 12.410 -5.955 -8.385 1.00 90.12 101 ASN A N 1
ATOM 767 C CA . ASN A 1 101 ? 11.359 -6.213 -7.406 1.00 90.12 101 ASN A CA 1
ATOM 768 C C . ASN A 1 101 ? 10.007 -6.478 -8.081 1.00 90.12 101 ASN A C 1
ATOM 770 O O . ASN A 1 101 ? 9.278 -7.385 -7.674 1.00 90.12 101 ASN A O 1
ATOM 774 N N . TYR A 1 102 ? 9.689 -5.770 -9.170 1.00 92.31 102 TYR A N 1
ATOM 775 C CA . TYR A 1 102 ? 8.446 -5.977 -9.911 1.00 92.31 102 TYR A CA 1
ATOM 776 C C . TYR A 1 102 ? 8.340 -7.385 -10.503 1.00 92.31 102 TYR A C 1
ATOM 778 O O . TYR A 1 102 ? 7.238 -7.925 -10.590 1.00 92.31 102 TYR A O 1
ATOM 786 N N . SER A 1 103 ? 9.457 -8.023 -10.866 1.00 91.56 103 SER A N 1
ATOM 787 C CA . SER A 1 103 ? 9.454 -9.430 -11.289 1.00 91.56 103 SER A CA 1
ATOM 788 C C . SER A 1 103 ? 8.881 -10.347 -10.197 1.00 91.56 103 SER A C 1
ATOM 790 O O . SER A 1 103 ? 7.984 -11.160 -10.455 1.00 91.56 103 SER A O 1
ATOM 792 N N . THR A 1 104 ? 9.313 -10.146 -8.949 1.00 92.69 104 THR A N 1
ATOM 793 C CA . THR A 1 104 ? 8.806 -10.864 -7.770 1.00 92.69 104 THR A CA 1
ATOM 794 C C . THR A 1 104 ? 7.347 -10.510 -7.483 1.00 92.69 104 THR A C 1
ATOM 796 O O . THR A 1 104 ? 6.520 -11.405 -7.300 1.00 92.69 104 THR A O 1
ATOM 799 N N . THR A 1 105 ? 6.991 -9.224 -7.529 1.00 93.81 105 THR A N 1
ATOM 800 C CA . THR A 1 105 ? 5.608 -8.751 -7.353 1.00 93.81 105 THR A CA 1
ATOM 801 C C . THR A 1 105 ? 4.663 -9.354 -8.395 1.00 93.81 105 THR A C 1
ATOM 803 O O . THR A 1 105 ? 3.581 -9.839 -8.067 1.00 93.81 105 THR A O 1
ATOM 806 N N . ARG A 1 106 ? 5.076 -9.406 -9.664 1.00 93.31 106 ARG A N 1
ATOM 807 C CA . ARG A 1 106 ? 4.307 -10.012 -10.758 1.00 93.31 106 ARG A CA 1
ATOM 808 C C . ARG A 1 106 ? 4.132 -11.520 -10.570 1.00 93.31 106 ARG A C 1
ATOM 810 O O . ARG A 1 106 ? 3.062 -12.055 -10.868 1.00 93.31 106 ARG A O 1
ATOM 817 N N . SER A 1 107 ? 5.156 -12.205 -10.062 1.00 92.81 107 SER A N 1
ATOM 818 C CA . SER A 1 107 ? 5.058 -13.620 -9.692 1.00 92.81 107 SER A CA 1
ATOM 819 C C . SER A 1 107 ? 4.021 -13.835 -8.583 1.00 92.81 107 SER A C 1
ATOM 821 O O . SER A 1 107 ? 3.167 -14.712 -8.708 1.00 92.81 107 SER A O 1
ATOM 823 N N . ALA A 1 108 ? 4.002 -12.971 -7.560 1.00 93.69 108 ALA A N 1
ATOM 824 C CA . ALA A 1 108 ? 2.984 -13.009 -6.509 1.00 93.69 108 ALA A CA 1
ATOM 825 C C . ALA A 1 108 ? 1.564 -12.799 -7.068 1.00 93.69 108 ALA A C 1
ATOM 827 O O . ALA A 1 108 ? 0.649 -13.548 -6.726 1.00 93.69 108 ALA A O 1
ATOM 828 N N . PHE A 1 109 ? 1.383 -11.865 -8.009 1.00 93.94 109 PHE A N 1
ATOM 829 C CA .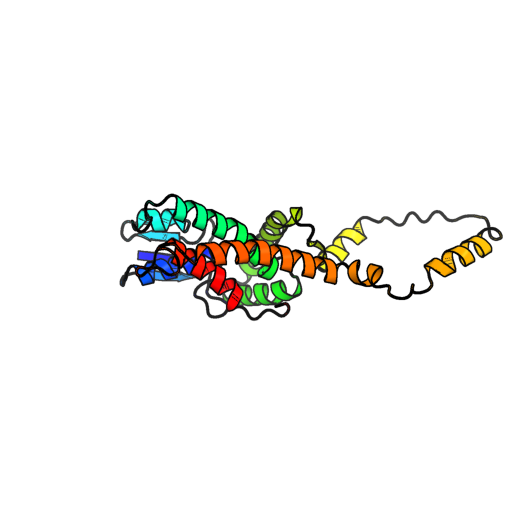 PHE A 1 109 ? 0.102 -11.686 -8.704 1.00 93.94 109 PHE A CA 1
ATOM 830 C C . PHE A 1 109 ? -0.351 -12.935 -9.470 1.00 93.94 109 PHE A C 1
ATOM 832 O O . PHE A 1 109 ? -1.532 -13.277 -9.449 1.00 93.94 109 PHE A O 1
ATOM 839 N N . THR A 1 110 ? 0.585 -13.663 -10.079 1.00 93.69 110 THR A N 1
ATOM 840 C CA . THR A 1 110 ? 0.279 -14.886 -10.840 1.00 93.69 110 THR A CA 1
ATOM 841 C C . THR A 1 110 ? -0.330 -15.980 -9.960 1.00 93.69 110 THR A C 1
ATOM 843 O O . THR A 1 110 ? -1.115 -16.789 -10.450 1.00 93.69 110 THR A O 1
ATOM 846 N N . GLN A 1 111 ? -0.024 -15.985 -8.659 1.00 91.69 111 GLN A N 1
ATOM 847 C CA . GLN A 1 111 ? -0.568 -16.953 -7.702 1.00 91.69 111 GLN A CA 1
ATOM 848 C C . GLN A 1 111 ? -1.999 -16.624 -7.256 1.00 91.69 111 GLN A C 1
ATOM 850 O O . GLN A 1 111 ? -2.746 -17.534 -6.906 1.00 91.69 111 GLN A O 1
ATOM 855 N N . ILE A 1 112 ? -2.385 -15.344 -7.268 1.00 92.81 112 ILE A N 1
ATOM 856 C CA . ILE A 1 112 ? -3.686 -14.885 -6.752 1.00 92.81 112 ILE A CA 1
ATOM 857 C C . ILE A 1 112 ? -4.702 -14.561 -7.851 1.00 92.81 112 ILE A C 1
ATOM 859 O O . ILE A 1 112 ? -5.906 -14.572 -7.593 1.00 92.81 112 ILE A O 1
ATOM 863 N N . LEU A 1 113 ? -4.244 -14.244 -9.064 1.00 92.50 113 LEU A N 1
ATOM 864 C CA . LEU A 1 113 ? -5.101 -13.797 -10.159 1.00 92.50 113 LEU A CA 1
ATOM 865 C C . LEU A 1 113 ? -5.397 -14.915 -11.166 1.00 92.50 113 LEU A C 1
ATOM 867 O O . LEU A 1 113 ? -4.520 -15.724 -11.481 1.00 92.50 113 LEU A O 1
ATOM 871 N N . PRO A 1 114 ? -6.585 -14.897 -11.796 1.00 92.25 114 PRO A N 1
ATOM 872 C CA . PRO A 1 114 ? -6.842 -15.683 -12.995 1.00 92.25 114 PRO A CA 1
ATOM 873 C C . PRO A 1 114 ? -5.864 -15.354 -14.131 1.00 92.25 114 PRO A C 1
ATOM 875 O O . PRO A 1 114 ? -5.386 -14.225 -14.264 1.00 92.25 114 PRO A O 1
ATOM 878 N N . TRP A 1 115 ? -5.632 -16.326 -15.016 1.00 89.62 115 TRP A N 1
ATOM 879 C CA . TRP A 1 115 ? -4.668 -16.218 -16.121 1.00 89.62 115 TRP A CA 1
ATOM 880 C C . TRP A 1 115 ? -4.860 -14.965 -16.996 1.00 89.62 115 TRP A C 1
ATOM 882 O O . TRP A 1 115 ? -3.880 -14.334 -17.372 1.00 89.62 115 TRP A O 1
ATOM 892 N N . HIS A 1 116 ? -6.103 -14.571 -17.289 1.00 91.19 116 HIS A N 1
ATOM 893 C CA . HIS A 1 116 ? -6.401 -13.418 -18.144 1.00 91.19 116 HIS A CA 1
ATOM 894 C C . HIS A 1 116 ? -6.113 -12.090 -17.431 1.00 91.19 116 HIS A C 1
ATOM 896 O O . HIS A 1 116 ? -5.543 -11.171 -18.016 1.00 91.19 116 HIS A O 1
ATOM 902 N N . THR A 1 117 ? -6.441 -12.007 -16.141 1.00 91.12 117 THR A N 1
ATOM 903 C CA . THR A 1 117 ? -6.264 -10.801 -15.324 1.00 91.12 117 THR A CA 1
ATOM 904 C C . THR A 1 117 ? -4.788 -10.484 -15.080 1.00 91.12 117 THR A C 1
ATOM 906 O O . THR A 1 117 ? -4.431 -9.314 -14.941 1.00 91.12 117 THR A O 1
ATOM 909 N N . ASN A 1 118 ? -3.906 -11.489 -15.128 1.00 91.75 118 ASN A N 1
ATOM 910 C CA . ASN A 1 118 ? -2.452 -11.310 -15.013 1.00 91.75 118 ASN A CA 1
ATOM 911 C C . ASN A 1 118 ? -1.836 -10.409 -16.097 1.00 91.75 118 ASN A C 1
ATOM 913 O O . ASN A 1 118 ? -0.776 -9.824 -15.873 1.00 91.75 118 ASN A O 1
ATOM 917 N N . TYR A 1 119 ? -2.492 -10.259 -17.250 1.00 90.75 119 TYR A N 1
ATOM 918 C CA . TYR A 1 119 ? -2.028 -9.384 -18.334 1.00 90.75 119 TYR A CA 1
ATOM 919 C C . TYR A 1 119 ? -2.604 -7.966 -18.266 1.00 90.75 119 TYR A C 1
ATOM 921 O O . TYR A 1 119 ? -2.202 -7.110 -19.047 1.00 90.75 119 TYR A O 1
ATOM 929 N N . ILE A 1 120 ? -3.537 -7.709 -17.345 1.00 91.94 120 ILE A N 1
ATOM 930 C CA . ILE A 1 120 ? -4.277 -6.445 -17.268 1.00 91.94 120 ILE A CA 1
ATOM 931 C C . ILE A 1 120 ? -3.975 -5.736 -15.950 1.00 91.94 120 ILE A C 1
ATOM 933 O O . ILE A 1 120 ? -3.567 -4.575 -15.944 1.00 91.94 120 ILE A O 1
ATOM 937 N N . LEU A 1 121 ? -4.151 -6.432 -14.823 1.00 92.00 121 LEU A N 1
ATOM 938 C CA . LEU A 1 121 ? -4.112 -5.810 -13.504 1.00 92.00 121 LEU A CA 1
ATOM 939 C C . LEU A 1 121 ? -2.689 -5.396 -13.083 1.00 92.00 121 LEU A C 1
ATOM 941 O O . LEU A 1 121 ? -2.506 -4.204 -12.833 1.00 92.00 121 LEU A O 1
ATOM 945 N N . PRO A 1 122 ? -1.668 -6.280 -13.066 1.00 93.62 122 PRO A N 1
ATOM 946 C CA . PRO A 1 122 ? -0.317 -5.877 -12.664 1.00 93.62 122 PRO A CA 1
ATOM 947 C C . PRO A 1 122 ? 0.290 -4.770 -13.549 1.00 93.62 122 PRO A C 1
ATOM 949 O O . PRO A 1 122 ? 0.803 -3.801 -12.988 1.00 93.62 122 PRO A O 1
ATOM 952 N N . PRO A 1 123 ? 0.181 -4.813 -14.899 1.00 93.19 123 PRO A N 1
ATOM 953 C CA . PRO A 1 123 ? 0.650 -3.714 -15.746 1.00 93.19 123 PRO A CA 1
ATOM 954 C C . PRO A 1 123 ? -0.052 -2.383 -15.465 1.00 93.19 123 PRO A C 1
ATOM 956 O O . PRO A 1 123 ? 0.611 -1.349 -15.406 1.00 93.19 123 PRO A O 1
ATOM 959 N N . ARG A 1 124 ? -1.375 -2.393 -15.237 1.00 93.81 124 ARG A N 1
ATOM 960 C CA . ARG A 1 124 ? -2.129 -1.183 -14.875 1.00 93.81 124 ARG A CA 1
ATOM 961 C C . ARG A 1 124 ? -1.670 -0.612 -13.532 1.00 93.81 124 ARG A C 1
ATOM 963 O O . ARG A 1 124 ? -1.484 0.598 -13.428 1.00 93.81 124 ARG A O 1
ATOM 970 N N . LEU A 1 125 ? -1.460 -1.465 -12.525 1.00 92.94 125 LEU A N 1
ATOM 971 C CA . LEU A 1 125 ? -0.950 -1.045 -11.215 1.00 92.94 125 LEU A CA 1
ATOM 972 C C . LEU A 1 125 ? 0.464 -0.464 -11.325 1.00 92.94 125 LEU A C 1
ATOM 974 O O . LEU A 1 125 ? 0.724 0.600 -10.767 1.00 92.94 125 LEU A O 1
ATOM 978 N N . ARG A 1 126 ? 1.344 -1.092 -12.118 1.00 93.88 126 ARG A N 1
ATOM 979 C CA . ARG A 1 126 ? 2.692 -0.572 -12.389 1.00 93.88 126 ARG A CA 1
ATOM 980 C C . ARG A 1 126 ? 2.660 0.787 -13.081 1.00 93.88 126 ARG A C 1
ATOM 982 O O . ARG A 1 126 ? 3.379 1.691 -12.666 1.00 93.88 126 ARG A O 1
ATOM 989 N N . ALA A 1 127 ? 1.812 0.961 -14.093 1.00 93.25 127 ALA A N 1
ATOM 990 C CA . ALA A 1 127 ? 1.652 2.246 -14.772 1.00 93.25 127 ALA A CA 1
ATOM 991 C C . ALA A 1 127 ? 1.146 3.342 -13.816 1.00 93.25 127 ALA A C 1
ATOM 993 O O . ALA A 1 127 ? 1.663 4.457 -13.829 1.00 93.25 127 ALA A O 1
ATOM 994 N N . ALA A 1 128 ? 0.186 3.017 -12.943 1.00 93.56 128 ALA A N 1
ATOM 995 C CA . ALA A 1 128 ? -0.319 3.950 -11.938 1.00 93.56 128 ALA A CA 1
ATOM 996 C C . ALA A 1 128 ? 0.751 4.332 -10.899 1.00 93.56 128 ALA A C 1
ATOM 998 O O . ALA A 1 128 ? 0.870 5.507 -10.556 1.00 93.56 128 ALA A O 1
ATOM 999 N N . ALA A 1 129 ? 1.553 3.368 -10.435 1.00 93.44 129 ALA A N 1
ATOM 1000 C CA . ALA A 1 129 ? 2.680 3.611 -9.535 1.00 93.44 129 ALA A CA 1
ATOM 1001 C C . ALA A 1 129 ? 3.731 4.524 -10.186 1.00 93.44 129 ALA A C 1
ATOM 1003 O O . ALA A 1 129 ? 4.088 5.551 -9.611 1.00 93.44 129 ALA A O 1
ATOM 1004 N N . ARG A 1 130 ? 4.138 4.226 -11.431 1.00 91.56 130 ARG A N 1
ATOM 1005 C CA . ARG A 1 130 ? 5.053 5.076 -12.211 1.00 91.56 130 ARG A CA 1
ATOM 1006 C C . ARG A 1 130 ? 4.534 6.509 -12.314 1.00 91.56 130 ARG A C 1
ATOM 1008 O O . ARG A 1 130 ? 5.269 7.434 -11.985 1.00 91.56 130 ARG A O 1
ATOM 1015 N N . ALA A 1 131 ? 3.262 6.688 -12.678 1.00 92.50 131 ALA A N 1
ATOM 1016 C CA . ALA A 1 131 ? 2.643 8.007 -12.795 1.00 92.50 131 ALA A CA 1
ATOM 1017 C C . ALA A 1 131 ? 2.653 8.789 -11.470 1.00 92.50 131 ALA A C 1
ATOM 1019 O O . ALA A 1 131 ? 2.890 9.997 -11.468 1.00 92.50 131 ALA A O 1
ATOM 1020 N N . ARG A 1 132 ? 2.443 8.117 -10.329 1.00 91.06 132 ARG A N 1
ATOM 1021 C CA . ARG A 1 132 ? 2.529 8.760 -9.008 1.00 91.06 132 ARG A CA 1
ATOM 1022 C C . ARG A 1 132 ? 3.953 9.188 -8.668 1.00 91.06 132 ARG A C 1
ATOM 1024 O O . ARG A 1 132 ? 4.122 10.244 -8.072 1.00 91.06 132 ARG A O 1
ATOM 1031 N N . THR A 1 133 ? 4.963 8.419 -9.064 1.00 90.94 133 THR A N 1
ATOM 1032 C CA . THR A 1 133 ? 6.371 8.655 -8.697 1.00 90.94 133 THR A CA 1
ATOM 1033 C C . THR A 1 133 ? 7.188 9.434 -9.732 1.00 90.94 133 THR A C 1
ATOM 1035 O O . THR A 1 133 ? 8.342 9.763 -9.470 1.00 90.94 133 THR A O 1
ATOM 1038 N N . ASP A 1 134 ? 6.614 9.741 -10.896 1.00 88.06 134 ASP A N 1
ATOM 1039 C CA . ASP A 1 134 ? 7.315 10.329 -12.049 1.00 88.06 134 ASP A CA 1
ATOM 1040 C C . ASP A 1 134 ? 8.095 11.609 -11.689 1.00 88.06 134 ASP A C 1
ATOM 1042 O O . ASP A 1 134 ? 9.284 11.759 -11.976 1.00 88.06 134 ASP A O 1
ATOM 1046 N N . HIS A 1 135 ? 7.457 12.479 -10.907 1.00 86.94 135 HIS A N 1
ATOM 1047 C CA . HIS A 1 135 ? 8.016 13.746 -10.433 1.00 86.94 135 HIS A CA 1
ATOM 1048 C C . HIS A 1 135 ? 9.281 13.618 -9.556 1.00 86.94 135 HIS A C 1
ATOM 1050 O O . HIS A 1 135 ? 9.980 14.609 -9.348 1.00 86.94 135 HIS A O 1
ATOM 1056 N N . LEU A 1 136 ? 9.596 12.426 -9.036 1.00 85.19 136 LEU A N 1
ATOM 1057 C CA . LEU A 1 136 ? 10.764 12.185 -8.178 1.00 85.19 136 LEU A CA 1
ATOM 1058 C C . LEU A 1 136 ? 12.056 11.964 -8.988 1.00 85.19 136 LEU A C 1
ATOM 1060 O O . LEU A 1 136 ? 13.163 11.989 -8.436 1.00 85.19 136 LEU A O 1
ATOM 1064 N N . GLY A 1 137 ? 11.947 11.760 -10.308 1.00 77.19 137 GLY A N 1
ATOM 1065 C CA . GLY A 1 137 ? 13.101 11.560 -11.190 1.00 77.19 137 GLY A CA 1
ATOM 1066 C C . GLY A 1 137 ? 13.931 10.329 -10.811 1.00 77.19 137 GLY A C 1
ATOM 1067 O O . GLY A 1 137 ? 15.165 10.387 -10.806 1.00 77.19 137 GLY A O 1
ATOM 1068 N N . ILE A 1 138 ? 13.246 9.253 -10.422 1.00 73.44 138 ILE A N 1
ATOM 1069 C CA . ILE A 1 138 ? 13.793 7.935 -10.054 1.00 73.44 138 ILE A CA 1
ATOM 1070 C C . ILE A 1 138 ? 13.642 6.904 -11.187 1.00 73.44 138 ILE A C 1
ATOM 1072 O O . ILE A 1 138 ? 13.844 5.709 -10.983 1.00 73.44 138 ILE A O 1
ATOM 1076 N N . SER A 1 139 ? 13.312 7.365 -12.396 1.00 66.12 139 SER A N 1
ATOM 1077 C CA . SER A 1 139 ? 13.136 6.545 -13.601 1.00 66.12 139 SER A CA 1
ATOM 1078 C C . SER A 1 139 ? 14.370 5.721 -13.981 1.00 66.12 139 SER A C 1
ATOM 1080 O O . SER A 1 139 ? 14.251 4.778 -14.755 1.00 66.12 139 SER A O 1
ATOM 1082 N N . SER A 1 140 ? 15.542 6.035 -13.421 1.00 61.97 140 SER A N 1
ATOM 1083 C CA . SER A 1 140 ? 16.784 5.286 -13.608 1.00 61.97 140 SER A CA 1
ATOM 1084 C C . SER A 1 140 ? 16.837 3.918 -12.924 1.00 61.97 140 SER A C 1
ATOM 1086 O O . SER A 1 140 ? 17.672 3.101 -13.307 1.00 61.97 140 SER A O 1
ATOM 1088 N N . ILE A 1 141 ? 15.998 3.667 -11.914 1.00 64.25 141 ILE A N 1
ATOM 1089 C CA . ILE A 1 141 ? 15.860 2.340 -11.274 1.00 64.25 141 ILE A CA 1
ATOM 1090 C C . ILE A 1 141 ? 15.151 1.374 -12.231 1.00 64.25 141 ILE A C 1
ATOM 1092 O O . ILE A 1 141 ? 15.322 0.157 -12.186 1.00 64.25 141 ILE A O 1
ATOM 1096 N N . ASP A 1 142 ? 14.352 1.939 -13.125 1.00 63.47 142 ASP A N 1
ATOM 1097 C CA . ASP A 1 142 ? 13.539 1.218 -14.073 1.00 63.47 142 ASP A CA 1
ATOM 1098 C C . ASP A 1 142 ? 14.330 0.992 -15.364 1.00 63.47 142 ASP A C 1
ATOM 1100 O O . ASP A 1 142 ? 14.344 1.809 -16.287 1.00 63.47 142 ASP A O 1
ATOM 1104 N N . VAL A 1 143 ? 15.041 -0.134 -15.404 1.00 59.62 143 VAL A N 1
ATOM 1105 C CA . VAL A 1 143 ? 15.891 -0.530 -16.537 1.00 59.62 143 VAL A CA 1
ATOM 1106 C C . VAL A 1 143 ? 15.068 -0.750 -17.824 1.00 59.62 143 VAL A C 1
ATOM 1108 O O . VAL A 1 143 ? 15.626 -0.709 -18.919 1.00 59.62 143 VAL A O 1
ATOM 1111 N N . ASP A 1 144 ? 13.736 -0.885 -17.731 1.00 54.25 144 ASP A N 1
ATOM 1112 C CA . ASP A 1 144 ? 12.847 -0.964 -18.902 1.00 54.25 144 ASP A CA 1
ATOM 1113 C C . ASP A 1 144 ? 12.805 0.352 -19.710 1.00 54.25 144 ASP A C 1
ATOM 1115 O O . ASP A 1 144 ? 12.604 0.314 -20.925 1.00 54.25 144 ASP A O 1
ATOM 1119 N N . ASN A 1 145 ? 13.042 1.518 -19.090 1.00 50.78 145 ASN A N 1
ATOM 1120 C CA . ASN A 1 145 ? 12.972 2.814 -19.791 1.00 50.78 145 ASN A CA 1
ATOM 1121 C C . ASN A 1 145 ? 14.098 3.000 -20.818 1.00 50.78 145 ASN A C 1
ATOM 1123 O O . ASN A 1 145 ? 13.961 3.767 -21.770 1.00 50.78 145 ASN A O 1
ATOM 1127 N N . VAL A 1 146 ? 15.205 2.264 -20.671 1.00 46.72 146 VAL A N 1
ATOM 1128 C CA . VAL A 1 146 ? 16.344 2.360 -21.595 1.00 46.72 146 VAL A CA 1
ATOM 1129 C C . VAL A 1 146 ? 15.961 1.854 -22.995 1.00 46.72 146 VAL A C 1
ATOM 1131 O O . VAL A 1 146 ? 16.557 2.280 -23.982 1.00 46.72 146 VAL A O 1
ATOM 1134 N N . HIS A 1 147 ? 14.936 1.000 -23.109 1.00 42.34 147 HIS A N 1
ATOM 1135 C CA . HIS A 1 147 ? 14.422 0.526 -24.395 1.00 42.34 147 HIS A CA 1
ATOM 1136 C C . HIS A 1 147 ? 13.374 1.455 -25.033 1.00 42.34 147 HIS A C 1
ATOM 1138 O O . HIS A 1 147 ? 13.277 1.464 -26.261 1.00 42.34 147 HIS A O 1
ATOM 1144 N N . GLU A 1 148 ? 12.643 2.268 -24.259 1.00 45.09 148 GLU A N 1
ATOM 1145 C CA . GLU A 1 148 ? 11.724 3.273 -24.825 1.00 45.09 148 GLU A CA 1
ATOM 1146 C C . GLU A 1 148 ? 12.487 4.467 -25.425 1.00 45.09 148 GLU A C 1
ATOM 1148 O O . GLU A 1 148 ? 12.202 4.866 -26.559 1.00 45.09 148 GLU A O 1
ATOM 1153 N N . ASP A 1 149 ? 13.530 4.964 -24.751 1.00 43.47 149 ASP A N 1
ATOM 1154 C CA . ASP A 1 149 ? 14.294 6.152 -25.182 1.00 43.47 149 ASP A CA 1
ATOM 1155 C C . ASP A 1 149 ? 15.141 5.942 -26.454 1.00 43.47 149 ASP A C 1
ATOM 1157 O O . ASP A 1 149 ? 15.504 6.897 -27.149 1.00 43.47 149 ASP A O 1
ATOM 1161 N N . LEU A 1 150 ? 15.459 4.693 -26.805 1.00 41.19 150 LEU A N 1
ATOM 1162 C CA . LEU A 1 150 ? 16.233 4.371 -28.012 1.00 41.19 150 LEU A CA 1
ATOM 1163 C C . LEU A 1 150 ? 15.380 4.349 -29.289 1.00 41.19 150 LEU A C 1
ATOM 1165 O O . LEU A 1 150 ? 15.930 4.432 -30.386 1.00 41.19 150 LEU A O 1
ATOM 1169 N N . SER A 1 151 ? 14.052 4.287 -29.165 1.00 44.00 151 SER A N 1
ATOM 1170 C CA . SER A 1 151 ? 13.134 4.248 -30.312 1.00 44.00 151 SER A CA 1
ATOM 1171 C C . SER A 1 151 ? 12.926 5.617 -30.982 1.00 44.00 151 SER A C 1
ATOM 1173 O O . SER A 1 151 ? 12.548 5.682 -32.151 1.00 44.00 151 SER A O 1
ATOM 1175 N N . GLY A 1 152 ? 13.232 6.714 -30.277 1.00 42.75 152 GLY A N 1
ATOM 1176 C CA . GLY A 1 152 ? 13.063 8.091 -30.759 1.00 42.75 152 GLY A CA 1
ATOM 1177 C C . GLY A 1 152 ? 14.287 8.703 -31.452 1.00 42.75 152 GLY A C 1
ATOM 1178 O O . GLY A 1 152 ? 14.211 9.822 -31.960 1.00 42.75 152 GLY A O 1
ATOM 1179 N N . ARG A 1 153 ? 15.430 8.007 -31.493 1.00 41.22 153 ARG A N 1
ATOM 1180 C CA . ARG A 1 153 ? 16.638 8.490 -32.178 1.00 41.22 153 ARG A CA 1
ATOM 1181 C C . ARG A 1 153 ? 16.714 7.911 -33.581 1.00 41.22 153 ARG A C 1
ATOM 1183 O O . ARG A 1 153 ? 17.459 6.972 -33.842 1.00 41.22 153 ARG A O 1
ATOM 1190 N N . THR A 1 154 ? 15.974 8.517 -34.506 1.00 35.81 154 THR A N 1
ATOM 1191 C CA . THR A 1 154 ? 16.255 8.361 -35.934 1.00 35.81 154 THR A CA 1
ATOM 1192 C C . THR A 1 154 ? 17.693 8.807 -36.183 1.00 35.81 154 THR A C 1
ATOM 1194 O O . THR A 1 154 ? 18.038 9.981 -36.044 1.00 35.81 154 THR A O 1
ATOM 1197 N N . SER A 1 155 ? 18.547 7.847 -36.503 1.00 40.41 155 SER A N 1
ATOM 1198 C CA . SER A 1 155 ? 19.896 8.051 -37.000 1.00 40.41 155 SER A CA 1
ATOM 1199 C C . SER A 1 155 ? 19.856 8.894 -38.278 1.00 40.41 155 SER A C 1
ATOM 1201 O O . SER A 1 155 ? 19.637 8.360 -39.364 1.00 40.41 155 SER A O 1
ATOM 1203 N N . SER A 1 156 ? 20.069 10.205 -38.163 1.00 35.50 156 SER A N 1
ATOM 1204 C CA . SER A 1 156 ? 20.412 11.048 -39.309 1.00 35.50 156 SER A CA 1
ATOM 1205 C C . SER A 1 156 ? 21.836 10.704 -39.736 1.00 35.50 156 SER A C 1
ATOM 1207 O O . SER A 1 156 ? 22.811 11.190 -39.162 1.00 35.50 156 SER A O 1
ATOM 1209 N N . VAL A 1 157 ? 21.950 9.795 -40.702 1.00 41.28 157 VAL A N 1
ATOM 1210 C CA . VAL A 1 157 ? 23.209 9.449 -41.362 1.00 41.28 157 VAL A CA 1
ATOM 1211 C C . VAL A 1 157 ? 23.340 10.340 -42.597 1.00 41.28 157 VAL A C 1
ATOM 1213 O O . VAL A 1 157 ? 22.958 9.935 -43.686 1.00 41.28 157 VAL A O 1
ATOM 1216 N N . ASP A 1 158 ? 23.870 11.551 -42.425 1.00 34.84 158 ASP A N 1
ATOM 1217 C CA . ASP A 1 158 ? 24.367 12.362 -43.542 1.00 34.84 158 ASP A CA 1
ATOM 1218 C C . ASP A 1 158 ? 25.894 12.287 -43.552 1.00 34.84 158 ASP A C 1
ATOM 1220 O O . ASP A 1 158 ? 26.587 12.899 -42.735 1.00 34.84 158 ASP A O 1
ATOM 1224 N N . GLY A 1 159 ? 26.426 11.485 -44.471 1.00 41.34 159 GLY A N 1
ATOM 1225 C CA . GLY A 1 159 ? 27.845 11.445 -44.787 1.00 41.34 159 GLY A CA 1
ATOM 1226 C C . GLY A 1 159 ? 28.103 12.080 -46.146 1.00 41.34 159 GLY A C 1
ATOM 1227 O O . GLY A 1 159 ? 27.518 11.638 -47.126 1.00 41.34 159 GLY A O 1
ATOM 1228 N N . MET A 1 160 ? 29.023 13.050 -46.221 1.00 36.50 160 MET A N 1
ATOM 1229 C CA . MET A 1 160 ? 30.019 13.129 -47.301 1.00 36.50 160 MET A CA 1
ATOM 1230 C C . MET A 1 160 ? 31.034 14.266 -47.091 1.00 36.50 160 MET A C 1
ATOM 1232 O O . MET A 1 160 ? 30.677 15.437 -47.014 1.00 36.50 160 MET A O 1
ATOM 1236 N N . GLY A 1 161 ? 32.319 13.892 -47.107 1.00 44.59 161 GLY A N 1
ATOM 1237 C CA . GLY A 1 161 ? 33.421 14.730 -47.589 1.00 44.59 161 GLY A CA 1
ATOM 1238 C C . GLY A 1 161 ? 34.147 15.602 -46.561 1.00 44.59 161 GLY A C 1
ATOM 1239 O O . GLY A 1 161 ? 33.734 16.735 -46.335 1.00 44.59 161 GLY A O 1
ATOM 1240 N N . LYS A 1 162 ? 35.281 15.103 -46.026 1.00 43.03 162 LYS A N 1
ATOM 1241 C CA . LYS A 1 162 ? 36.537 15.845 -45.714 1.00 43.03 162 LYS A CA 1
ATOM 1242 C C . LYS A 1 162 ? 37.514 14.958 -44.921 1.00 43.03 162 LYS A C 1
ATOM 1244 O O . LYS A 1 162 ? 37.543 14.981 -43.694 1.00 43.03 162 LYS A O 1
ATOM 1249 N N . GLU A 1 163 ? 38.345 14.192 -45.624 1.00 50.59 163 GLU A N 1
ATOM 1250 C CA . GLU A 1 163 ? 39.219 13.167 -45.020 1.00 50.59 163 GLU A CA 1
ATOM 1251 C C . GLU A 1 163 ? 40.425 13.720 -44.231 1.00 50.59 163 GLU A C 1
ATOM 1253 O O . GLU A 1 163 ? 40.906 13.051 -43.328 1.00 50.59 163 GLU A O 1
ATOM 1258 N N . GLN A 1 164 ? 40.872 14.964 -44.449 1.00 48.84 164 GLN A N 1
ATOM 1259 C CA . GLN A 1 164 ? 42.030 15.514 -43.709 1.00 48.84 164 GLN A CA 1
ATOM 1260 C C . GLN A 1 164 ? 41.664 16.254 -42.410 1.00 48.84 164 GLN A C 1
ATOM 1262 O O . GLN A 1 164 ? 42.480 16.349 -41.498 1.00 48.84 164 GLN A O 1
ATOM 1267 N N . ALA A 1 165 ? 40.423 16.737 -42.276 1.00 48.88 165 ALA A N 1
ATOM 1268 C CA . ALA A 1 165 ? 39.906 17.228 -40.993 1.00 48.88 165 ALA A CA 1
ATOM 1269 C C . ALA A 1 165 ? 39.472 16.067 -40.080 1.00 48.88 165 ALA A C 1
ATOM 1271 O O . ALA A 1 165 ? 39.465 16.203 -38.857 1.00 48.88 165 ALA A O 1
ATOM 1272 N N . PHE A 1 166 ? 39.165 14.911 -40.679 1.00 48.41 166 PHE A N 1
ATOM 1273 C CA . PHE A 1 166 ? 38.694 13.726 -39.981 1.00 48.41 166 PHE A CA 1
ATOM 1274 C C . PHE A 1 166 ? 39.744 13.138 -39.041 1.00 48.41 166 PHE A C 1
ATOM 1276 O O . PHE A 1 166 ? 39.375 12.758 -37.947 1.00 48.41 166 PHE A O 1
ATOM 1283 N N . GLU A 1 167 ? 41.036 13.110 -39.378 1.00 50.75 167 GLU A N 1
ATOM 1284 C CA . GLU A 1 167 ? 42.052 12.493 -38.503 1.00 50.75 167 GLU A CA 1
ATOM 1285 C C . GLU A 1 167 ? 42.349 13.315 -37.240 1.00 50.75 167 GLU A C 1
ATOM 1287 O O . GLU A 1 167 ? 42.454 12.757 -36.148 1.00 50.75 167 GL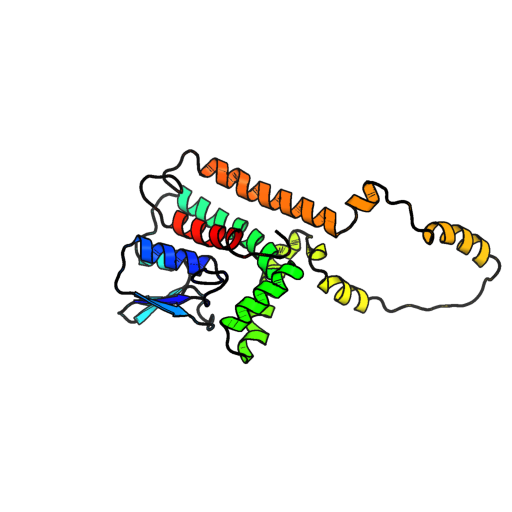U A O 1
ATOM 1292 N N . VAL A 1 168 ? 42.405 14.647 -37.347 1.00 55.75 168 VAL A N 1
ATOM 1293 C CA . VAL A 1 168 ? 42.614 15.539 -36.188 1.00 55.75 168 VAL A CA 1
ATOM 1294 C C . VAL A 1 168 ? 41.359 15.596 -35.315 1.00 55.75 168 VAL A C 1
ATOM 1296 O O . VAL A 1 168 ? 41.442 15.633 -34.083 1.00 55.75 168 VAL A O 1
ATOM 1299 N N . GLU A 1 169 ? 40.179 15.568 -35.933 1.00 57.31 169 GLU A N 1
ATOM 1300 C CA . GLU A 1 169 ? 38.910 15.521 -35.216 1.00 57.31 169 GLU A CA 1
ATOM 1301 C C . GLU A 1 169 ? 38.639 14.126 -34.628 1.00 57.31 169 GLU A C 1
ATOM 1303 O O . GLU A 1 169 ? 38.139 14.029 -33.510 1.00 57.31 169 GLU A O 1
ATOM 1308 N N . ALA A 1 170 ? 39.075 13.052 -35.291 1.00 54.91 170 ALA A N 1
ATOM 1309 C CA . ALA A 1 170 ? 39.044 11.678 -34.796 1.00 54.91 170 ALA A CA 1
ATOM 1310 C C . ALA A 1 170 ? 40.050 11.452 -33.670 1.00 54.91 170 ALA A C 1
ATOM 1312 O O . ALA A 1 170 ? 39.710 10.750 -32.733 1.00 54.91 170 ALA A O 1
ATOM 1313 N N . GLN A 1 171 ? 41.232 12.078 -33.673 1.00 56.94 171 GLN A N 1
ATOM 1314 C CA . GLN A 1 171 ? 42.168 12.033 -32.539 1.00 56.94 171 GLN A CA 1
ATOM 1315 C C . GLN A 1 171 ? 41.660 12.846 -31.340 1.00 56.94 171 GLN A C 1
ATOM 1317 O O . GLN A 1 171 ? 41.742 12.387 -30.198 1.00 56.94 171 GLN A O 1
ATOM 1322 N N . LYS A 1 172 ? 41.043 14.015 -31.572 1.00 57.75 172 LYS A N 1
ATOM 1323 C CA . LYS A 1 172 ? 40.347 14.761 -30.507 1.00 57.75 172 LYS A CA 1
ATOM 1324 C C . LYS A 1 172 ? 39.152 13.975 -29.956 1.00 57.75 172 LYS A C 1
ATOM 1326 O O . LYS A 1 172 ? 38.953 13.957 -28.743 1.00 57.75 172 LYS A O 1
ATOM 1331 N N . ARG A 1 173 ? 38.415 13.253 -30.807 1.00 55.12 173 ARG A N 1
ATOM 1332 C CA . ARG A 1 173 ? 37.322 12.346 -30.411 1.00 55.12 173 ARG A CA 1
ATOM 1333 C C . ARG A 1 173 ? 37.812 10.999 -29.872 1.00 55.12 173 ARG A C 1
ATOM 1335 O O . ARG A 1 173 ? 37.100 10.381 -29.094 1.00 55.12 173 ARG A O 1
ATOM 1342 N N . ALA A 1 174 ? 39.037 10.574 -30.162 1.00 52.78 174 ALA A N 1
ATOM 1343 C CA . ALA A 1 174 ? 39.620 9.351 -29.613 1.00 52.78 174 ALA A CA 1
ATOM 1344 C C . ALA A 1 174 ? 39.817 9.474 -28.098 1.00 52.78 174 ALA A C 1
ATOM 1346 O O . ALA A 1 174 ? 39.606 8.509 -27.373 1.00 52.78 174 ALA A O 1
ATOM 1347 N N . SER A 1 175 ? 40.101 10.683 -27.594 1.00 56.31 175 SER A N 1
ATOM 1348 C CA . SER A 1 175 ? 40.105 10.956 -26.148 1.00 56.31 175 SER A CA 1
ATOM 1349 C C . SER A 1 175 ? 38.712 10.947 -25.494 1.00 56.31 175 SER A C 1
ATOM 1351 O O . SER A 1 175 ? 38.622 10.793 -24.279 1.00 56.31 175 SER A O 1
ATOM 1353 N N . LEU A 1 176 ? 37.634 11.052 -26.285 1.00 56.72 176 LEU A N 1
ATOM 1354 C CA . LEU A 1 176 ? 36.242 10.833 -25.858 1.00 56.72 176 LEU A CA 1
ATOM 1355 C C . LEU A 1 176 ? 35.813 9.356 -25.962 1.00 56.72 176 LEU A C 1
ATOM 1357 O O . LEU A 1 176 ? 34.874 8.956 -25.282 1.00 56.72 176 LEU A O 1
ATOM 1361 N N . LEU A 1 177 ? 36.485 8.566 -26.807 1.00 55.94 177 LEU A N 1
ATOM 1362 C CA . LEU A 1 177 ? 36.249 7.129 -27.004 1.00 55.94 177 LEU A CA 1
ATOM 1363 C C . LEU A 1 177 ? 37.094 6.250 -26.068 1.00 55.94 177 LEU A C 1
ATOM 1365 O O . LEU A 1 177 ? 36.771 5.083 -25.859 1.00 55.94 177 LEU A O 1
ATOM 1369 N N . LEU A 1 178 ? 38.169 6.796 -25.495 1.00 59.62 178 LEU A N 1
ATOM 1370 C CA . LEU A 1 178 ? 38.928 6.141 -24.436 1.00 59.62 178 LEU A CA 1
ATOM 1371 C C . LEU A 1 178 ? 38.071 6.096 -23.160 1.00 59.62 178 LEU A C 1
ATOM 1373 O O . LEU A 1 178 ? 37.543 7.137 -22.757 1.00 59.62 178 LEU A O 1
ATOM 1377 N N . PRO A 1 179 ? 37.939 4.932 -22.493 1.00 57.09 179 PRO A N 1
ATOM 1378 C CA . PRO A 1 179 ? 37.190 4.830 -21.250 1.00 57.09 179 PRO A CA 1
ATOM 1379 C C . PRO A 1 179 ? 37.804 5.788 -20.228 1.00 57.09 179 PRO A C 1
ATOM 1381 O O . PRO A 1 179 ? 38.933 5.616 -19.760 1.00 57.09 179 PRO A O 1
ATOM 1384 N N . ARG A 1 180 ? 37.069 6.863 -19.933 1.00 60.25 180 ARG A N 1
ATO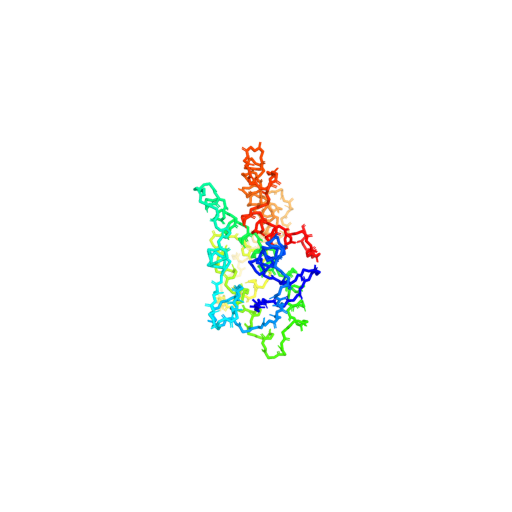M 1385 C CA . ARG A 1 180 ? 37.467 7.880 -18.963 1.00 60.25 180 ARG A CA 1
ATOM 1386 C C . ARG A 1 180 ? 37.617 7.172 -17.618 1.00 60.25 180 ARG A C 1
ATOM 1388 O O . ARG A 1 180 ? 36.695 6.477 -17.204 1.00 60.25 180 ARG A O 1
ATOM 1395 N N . LYS A 1 181 ? 38.772 7.317 -16.953 1.00 60.78 181 LYS A N 1
ATOM 1396 C CA . LYS A 1 181 ? 38.992 6.739 -15.616 1.00 60.78 181 LYS A CA 1
ATOM 1397 C C . LYS A 1 181 ? 37.814 7.116 -14.719 1.00 60.78 181 LYS A C 1
ATOM 1399 O O . LYS A 1 181 ? 37.481 8.300 -14.642 1.00 60.78 181 LYS A O 1
ATOM 1404 N N . ASP A 1 182 ? 37.199 6.117 -14.089 1.00 58.31 182 ASP A N 1
ATOM 1405 C CA . ASP A 1 182 ? 36.051 6.318 -13.211 1.00 58.31 182 ASP A CA 1
ATOM 1406 C C . ASP A 1 182 ? 36.448 7.294 -12.093 1.00 58.31 182 ASP A C 1
ATOM 1408 O O . ASP A 1 182 ? 37.267 7.000 -11.225 1.00 58.31 182 ASP A O 1
ATOM 1412 N N . THR A 1 183 ? 35.916 8.512 -12.165 1.00 72.88 183 THR A N 1
ATOM 1413 C CA . THR A 1 183 ? 36.077 9.522 -11.116 1.00 72.88 183 THR A CA 1
ATOM 1414 C C . THR A 1 183 ? 34.944 9.341 -10.118 1.00 72.88 183 THR A C 1
ATOM 1416 O O . THR A 1 183 ? 33.866 8.894 -10.497 1.00 72.88 183 THR A O 1
ATOM 1419 N N . LEU A 1 184 ? 35.118 9.750 -8.857 1.00 64.38 184 LEU A N 1
ATOM 1420 C CA . LEU A 1 184 ? 34.011 9.735 -7.885 1.00 64.38 184 LEU A CA 1
ATOM 1421 C C . LEU A 1 184 ? 32.768 10.451 -8.434 1.00 64.38 184 LEU A C 1
ATOM 1423 O O . LEU A 1 184 ? 31.650 9.996 -8.237 1.00 64.38 184 LEU A O 1
ATOM 1427 N N . ARG A 1 185 ? 32.963 11.515 -9.223 1.00 65.75 185 ARG A N 1
ATOM 1428 C CA . ARG A 1 185 ? 31.881 12.202 -9.930 1.00 65.75 185 ARG A CA 1
ATOM 1429 C C . ARG A 1 185 ? 31.226 11.337 -11.012 1.00 65.75 185 ARG A C 1
ATOM 1431 O O . ARG A 1 185 ? 30.006 11.363 -11.093 1.00 65.75 185 ARG A O 1
ATOM 1438 N N . SER A 1 186 ? 31.977 10.584 -11.825 1.00 65.00 186 SER A N 1
ATOM 1439 C CA . SER A 1 186 ? 31.375 9.692 -12.834 1.00 65.00 186 SER A CA 1
ATOM 1440 C C . SER A 1 186 ? 30.698 8.476 -12.208 1.00 65.00 186 SER A C 1
ATOM 1442 O O . SER A 1 186 ? 29.666 8.057 -12.714 1.00 65.00 186 SER A O 1
ATOM 1444 N N . LEU A 1 187 ? 31.216 7.960 -11.087 1.00 63.50 187 LEU A N 1
ATOM 1445 C CA . LEU A 1 187 ? 30.580 6.895 -10.307 1.00 63.50 187 LEU A CA 1
ATOM 1446 C C . LEU A 1 187 ? 29.279 7.371 -9.650 1.00 63.50 187 LEU A C 1
ATOM 1448 O O . LEU A 1 187 ? 28.269 6.687 -9.757 1.00 63.50 187 LEU A O 1
ATOM 1452 N N . LEU A 1 188 ? 29.262 8.564 -9.048 1.00 60.38 188 LEU A N 1
ATOM 1453 C CA . LEU A 1 188 ? 28.048 9.163 -8.475 1.00 60.38 188 LEU A CA 1
ATOM 1454 C C . LEU A 1 188 ? 27.034 9.598 -9.545 1.00 60.38 188 LEU A C 1
ATOM 1456 O O . LEU A 1 188 ? 25.834 9.610 -9.290 1.00 60.38 188 LEU A O 1
ATOM 1460 N N . GLN A 1 189 ? 27.503 9.937 -10.749 1.00 62.84 189 GLN A N 1
ATOM 1461 C CA . GLN A 1 189 ? 26.643 10.188 -11.907 1.00 62.84 189 GLN A CA 1
ATOM 1462 C C . GLN A 1 189 ? 26.099 8.904 -12.540 1.00 62.84 189 GLN A C 1
ATOM 1464 O O . GLN A 1 189 ? 25.229 9.007 -13.407 1.00 62.84 189 GLN A O 1
ATOM 1469 N N . LYS A 1 190 ? 26.550 7.707 -12.123 1.00 67.06 190 LYS A N 1
ATOM 1470 C CA . LYS A 1 190 ? 25.903 6.473 -12.573 1.00 67.06 190 LYS A CA 1
ATOM 1471 C C . LYS A 1 190 ? 24.445 6.503 -12.085 1.00 67.06 190 LYS A C 1
ATOM 1473 O O . LYS A 1 190 ? 24.199 6.693 -10.891 1.00 67.06 190 LYS A O 1
ATOM 1478 N N . PRO A 1 191 ? 23.475 6.319 -12.994 1.00 64.69 191 PRO A N 1
ATOM 1479 C CA . PRO A 1 191 ? 22.049 6.496 -12.710 1.00 64.69 191 PRO A CA 1
ATOM 1480 C C . PRO A 1 191 ? 21.521 5.539 -11.624 1.00 64.69 191 PRO A C 1
ATOM 1482 O O . PRO A 1 191 ? 20.547 5.860 -10.949 1.00 64.69 191 PRO A O 1
ATOM 1485 N N . GLN A 1 192 ? 22.207 4.410 -11.415 1.00 64.50 192 GLN A N 1
ATOM 1486 C CA . GLN A 1 192 ? 21.925 3.433 -10.361 1.00 64.50 192 GLN A CA 1
ATOM 1487 C C . GLN A 1 192 ? 22.240 3.983 -8.959 1.00 64.50 192 GLN A C 1
ATOM 1489 O O . GLN A 1 192 ? 21.387 3.956 -8.079 1.00 64.50 192 GLN A O 1
ATOM 1494 N N . HIS A 1 193 ? 23.435 4.549 -8.747 1.00 66.12 193 HIS A N 1
ATOM 1495 C CA . HIS A 1 193 ? 23.831 5.065 -7.431 1.00 66.12 193 HIS A CA 1
ATOM 1496 C C . HIS A 1 193 ? 23.059 6.329 -7.050 1.00 66.12 193 HIS A C 1
ATOM 1498 O O . HIS A 1 193 ? 22.639 6.465 -5.904 1.00 66.12 193 HIS A O 1
ATOM 1504 N N . SER A 1 194 ? 22.823 7.240 -8.001 1.00 69.62 194 SER A N 1
ATOM 1505 C CA . SER A 1 194 ? 22.054 8.461 -7.728 1.00 69.62 194 SER A CA 1
ATOM 1506 C C . SER A 1 194 ? 20.609 8.163 -7.322 1.00 69.62 194 SER A C 1
ATOM 1508 O O . SER A 1 194 ? 20.056 8.868 -6.479 1.00 69.62 194 SER A O 1
ATOM 1510 N N . ALA A 1 195 ? 20.014 7.100 -7.865 1.00 72.75 195 ALA A N 1
ATOM 1511 C CA . ALA A 1 195 ? 18.682 6.673 -7.483 1.00 72.75 195 ALA A CA 1
ATOM 1512 C C . ALA A 1 195 ? 18.635 6.106 -6.063 1.00 72.75 195 ALA A C 1
ATOM 1514 O O . ALA A 1 195 ? 17.772 6.510 -5.295 1.00 72.75 195 ALA A O 1
ATOM 1515 N N . VAL A 1 196 ? 19.599 5.262 -5.684 1.00 78.12 196 VAL A N 1
ATOM 1516 C CA . VAL A 1 196 ? 19.707 4.723 -4.317 1.00 78.12 196 VAL A CA 1
ATOM 1517 C C . VAL A 1 196 ? 19.821 5.850 -3.285 1.00 78.12 196 VAL A C 1
ATOM 1519 O O . VAL A 1 196 ? 19.094 5.851 -2.297 1.00 78.12 196 VAL A O 1
ATOM 1522 N N . PHE A 1 197 ? 20.643 6.877 -3.538 1.00 80.62 197 PHE A N 1
ATOM 1523 C CA . PHE A 1 197 ? 20.719 8.043 -2.644 1.00 80.62 197 PHE A CA 1
ATOM 1524 C C . PHE A 1 197 ? 19.390 8.799 -2.533 1.00 80.62 197 PHE A C 1
ATOM 1526 O O . PHE A 1 197 ? 19.016 9.223 -1.441 1.00 80.62 197 PHE A O 1
ATOM 1533 N N . LYS A 1 198 ? 18.664 8.966 -3.645 1.00 83.38 198 LYS A N 1
ATOM 1534 C CA . LYS A 1 198 ? 17.331 9.585 -3.623 1.00 83.38 198 LYS A CA 1
ATOM 1535 C C . LYS A 1 198 ? 16.332 8.740 -2.838 1.00 83.38 198 LYS A C 1
ATOM 1537 O O . LYS A 1 198 ? 15.543 9.309 -2.094 1.00 83.38 198 LYS A O 1
ATOM 1542 N N . LEU A 1 199 ? 16.371 7.415 -2.980 1.00 85.81 199 LEU A N 1
ATOM 1543 C CA . LEU A 1 199 ? 15.517 6.511 -2.213 1.00 85.81 199 LEU A CA 1
ATOM 1544 C C . LEU A 1 199 ? 15.800 6.595 -0.721 1.00 85.81 199 LEU A C 1
ATOM 1546 O O . LEU A 1 199 ? 14.855 6.749 0.042 1.00 85.81 199 LEU A O 1
ATOM 1550 N N . HIS A 1 200 ? 17.071 6.573 -0.315 1.00 87.50 200 HIS A N 1
ATOM 1551 C CA . HIS A 1 200 ? 17.436 6.766 1.087 1.00 87.50 200 HIS A CA 1
ATOM 1552 C C . HIS A 1 200 ? 16.923 8.102 1.616 1.00 87.50 200 HIS A C 1
ATOM 1554 O O . HIS A 1 200 ? 16.260 8.125 2.642 1.00 87.50 200 HIS A O 1
ATOM 1560 N N . ALA A 1 201 ? 17.111 9.194 0.871 1.00 89.62 201 ALA A N 1
ATOM 1561 C CA . ALA A 1 201 ? 16.581 10.492 1.278 1.00 89.62 201 ALA A CA 1
ATOM 1562 C C . ALA A 1 201 ? 15.044 10.494 1.402 1.00 89.62 201 ALA A C 1
ATOM 1564 O O . ALA A 1 201 ? 14.501 11.111 2.314 1.00 89.62 201 ALA A O 1
ATOM 1565 N N . LEU A 1 202 ? 14.322 9.809 0.507 1.00 90.31 202 LEU A N 1
ATOM 1566 C CA . LEU A 1 202 ? 12.862 9.673 0.591 1.00 90.31 202 LEU A CA 1
ATOM 1567 C C . LEU A 1 202 ? 12.427 8.822 1.787 1.00 90.31 202 LEU A C 1
ATOM 1569 O O . LEU A 1 202 ? 11.461 9.178 2.460 1.00 90.31 202 LEU A O 1
ATOM 1573 N N . ALA A 1 203 ? 13.139 7.728 2.055 1.00 91.25 203 ALA A N 1
ATOM 1574 C CA . ALA A 1 203 ? 12.902 6.873 3.206 1.00 91.25 203 ALA A CA 1
ATOM 1575 C C . ALA A 1 203 ? 13.160 7.639 4.510 1.00 91.25 203 ALA A C 1
ATOM 1577 O O . ALA A 1 203 ? 12.291 7.655 5.374 1.00 91.25 203 ALA A O 1
ATOM 1578 N N . ASP A 1 204 ? 14.277 8.359 4.621 1.00 91.81 204 ASP A N 1
ATOM 1579 C CA . ASP A 1 204 ? 14.618 9.175 5.793 1.00 91.81 204 ASP A CA 1
ATOM 1580 C C . ASP A 1 204 ? 13.577 1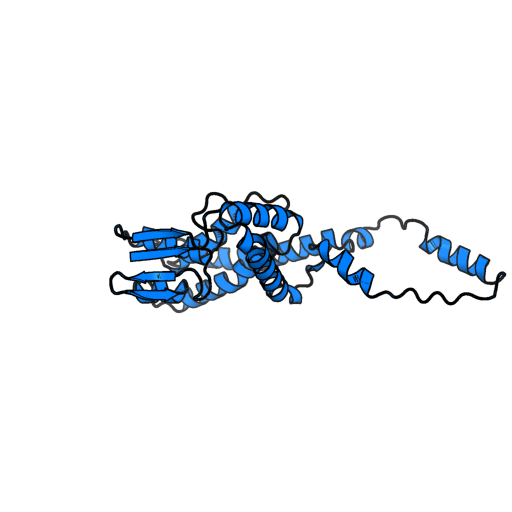0.279 6.033 1.00 91.81 204 ASP A C 1
ATOM 1582 O O . ASP A 1 204 ? 13.132 10.490 7.162 1.00 91.81 204 ASP A O 1
ATOM 1586 N N . ASN A 1 205 ? 13.109 10.931 4.963 1.00 91.38 205 ASN A N 1
ATOM 1587 C CA . ASN A 1 205 ? 12.051 11.943 5.036 1.00 91.38 205 ASN A CA 1
ATOM 1588 C C . ASN A 1 205 ? 10.694 11.378 5.482 1.00 91.38 205 ASN A C 1
ATOM 1590 O O . ASN A 1 205 ? 9.841 12.139 5.935 1.00 91.38 205 ASN A O 1
ATOM 1594 N N . PHE A 1 206 ? 10.464 10.073 5.331 1.00 92.69 206 PHE A N 1
ATOM 1595 C CA . PHE A 1 206 ? 9.246 9.413 5.790 1.00 92.69 206 PHE A CA 1
ATOM 1596 C C . PHE A 1 206 ? 9.406 8.849 7.207 1.00 92.69 206 PHE A C 1
ATOM 1598 O O . PHE A 1 206 ? 8.595 9.146 8.086 1.00 92.69 206 PHE A O 1
ATOM 1605 N N . PHE A 1 207 ? 10.458 8.064 7.442 1.00 91.56 207 PHE A N 1
ATOM 1606 C CA . PHE A 1 207 ? 10.693 7.375 8.707 1.00 91.56 207 PHE A CA 1
ATOM 1607 C C . PHE A 1 207 ? 11.145 8.312 9.826 1.00 91.56 207 PHE A C 1
ATOM 1609 O O . PHE A 1 207 ? 10.778 8.063 10.970 1.00 91.56 207 PHE A O 1
ATOM 1616 N N . GLY A 1 208 ? 11.864 9.398 9.523 1.00 90.12 208 GLY A N 1
ATOM 1617 C CA . GLY A 1 208 ? 12.263 10.399 10.517 1.00 90.12 208 GLY A CA 1
ATOM 1618 C C . GLY A 1 208 ? 11.054 11.032 11.216 1.00 90.12 208 GLY A C 1
ATOM 1619 O O . GLY A 1 208 ? 10.879 10.831 12.418 1.00 90.12 208 GLY A O 1
ATOM 1620 N N . PRO A 1 209 ? 10.145 11.701 10.476 1.00 89.12 209 PRO A N 1
ATOM 1621 C CA . PRO A 1 209 ? 8.923 12.252 11.059 1.00 89.12 209 PRO A CA 1
ATOM 1622 C C . PRO A 1 209 ? 8.028 11.186 11.688 1.00 89.12 209 PRO A C 1
ATOM 1624 O O . PRO A 1 209 ? 7.399 11.444 12.711 1.00 89.12 209 PRO A O 1
ATOM 1627 N N . LEU A 1 210 ? 7.967 9.984 11.102 1.00 87.19 210 LEU A N 1
ATOM 1628 C CA . LEU A 1 210 ? 7.202 8.886 11.685 1.00 87.19 210 LEU A CA 1
ATOM 1629 C C . LEU A 1 210 ? 7.746 8.535 13.077 1.00 87.19 210 LEU A C 1
ATOM 1631 O O . LEU A 1 210 ? 6.971 8.489 14.026 1.00 87.19 210 LEU A O 1
ATOM 1635 N N . GLN A 1 211 ? 9.061 8.364 13.225 1.00 86.50 211 GLN A N 1
ATOM 1636 C CA . GLN A 1 211 ? 9.708 8.068 14.504 1.00 86.50 211 GLN A CA 1
ATOM 1637 C C . GLN A 1 211 ? 9.472 9.172 15.545 1.00 86.50 211 GLN A C 1
ATOM 1639 O O . GLN A 1 211 ? 9.153 8.858 16.693 1.00 86.50 211 GLN A O 1
ATOM 1644 N N . ASP A 1 212 ? 9.551 10.441 15.142 1.00 84.06 212 ASP A N 1
ATOM 1645 C CA . ASP A 1 212 ? 9.247 11.578 16.018 1.00 84.06 212 ASP A CA 1
ATOM 1646 C C . ASP A 1 212 ? 7.783 11.555 16.493 1.00 84.06 212 ASP A C 1
ATOM 1648 O O . ASP A 1 212 ? 7.482 11.882 17.643 1.00 84.06 212 ASP A O 1
ATOM 1652 N N . MET A 1 213 ? 6.857 11.125 15.629 1.00 75.81 213 MET A N 1
ATOM 1653 C CA . MET A 1 213 ? 5.435 10.996 15.959 1.00 75.81 213 MET A CA 1
ATOM 1654 C C . MET A 1 213 ? 5.118 9.796 16.863 1.00 75.81 213 MET A C 1
ATOM 1656 O O . MET A 1 213 ? 4.125 9.858 17.590 1.00 75.81 213 MET A O 1
ATOM 1660 N N . LEU A 1 214 ? 5.939 8.737 16.855 1.00 71.62 214 LEU A N 1
ATOM 1661 C CA . LEU A 1 214 ? 5.775 7.569 17.733 1.00 71.62 214 LEU A CA 1
ATOM 1662 C C . LEU A 1 214 ? 6.067 7.891 19.213 1.00 71.62 214 LEU A C 1
ATOM 1664 O O . LEU A 1 214 ? 5.537 7.219 20.089 1.00 71.62 214 LEU A O 1
ATOM 1668 N N . GLY A 1 215 ? 6.896 8.899 19.507 1.00 58.38 215 GLY A N 1
ATOM 1669 C CA . GLY A 1 215 ? 7.471 9.130 20.841 1.00 58.38 215 GLY A CA 1
ATOM 1670 C C . GLY A 1 215 ? 6.635 9.937 21.843 1.00 58.38 215 GLY A C 1
ATOM 1671 O O . GLY A 1 215 ? 7.161 10.304 22.893 1.00 58.38 215 GLY A O 1
ATOM 1672 N N . GLY A 1 216 ? 5.370 10.260 21.557 1.00 56.59 216 GLY A N 1
ATOM 1673 C CA . GLY A 1 216 ? 4.606 11.140 22.456 1.00 56.59 216 GLY A CA 1
ATOM 1674 C C . GLY A 1 216 ? 3.099 11.225 22.251 1.00 56.59 216 GLY A C 1
ATOM 1675 O O . GLY A 1 216 ? 2.487 12.160 22.764 1.00 56.59 216 GLY A O 1
ATOM 1676 N N . LYS A 1 217 ? 2.489 10.305 21.497 1.00 63.66 217 LYS A N 1
ATOM 1677 C CA . LYS A 1 217 ? 1.043 10.310 21.234 1.00 63.66 217 LYS A CA 1
ATOM 1678 C C . LYS A 1 217 ? 0.409 8.981 21.635 1.00 63.66 217 LYS A C 1
ATOM 1680 O O . LYS A 1 217 ? 1.071 7.951 21.616 1.00 63.66 217 LYS A O 1
ATOM 1685 N N . ASP A 1 218 ? -0.893 9.007 21.913 1.00 60.06 218 ASP A N 1
ATOM 1686 C CA . ASP A 1 218 ? -1.695 7.810 22.216 1.00 60.06 218 ASP A CA 1
ATOM 1687 C C . ASP A 1 218 ? -1.863 6.866 21.004 1.00 60.06 218 ASP A C 1
ATOM 1689 O O . ASP A 1 218 ? -2.434 5.789 21.125 1.00 60.06 218 ASP A O 1
ATOM 1693 N N . PHE A 1 219 ? -1.366 7.258 19.828 1.00 59.94 219 PHE A N 1
ATOM 1694 C CA . PHE A 1 219 ? -1.374 6.467 18.597 1.00 59.94 219 PHE A CA 1
ATOM 1695 C C . PHE A 1 219 ? -0.032 5.727 18.441 1.00 59.94 219 PHE A C 1
ATOM 1697 O O . PHE A 1 219 ? 1.018 6.256 18.801 1.00 59.94 219 PHE A O 1
ATOM 1704 N N . LEU A 1 220 ? -0.051 4.520 17.878 1.00 60.94 220 LEU A N 1
ATOM 1705 C CA . LEU A 1 220 ? 1.069 3.613 17.565 1.00 60.94 220 LEU A CA 1
ATOM 1706 C C . LEU A 1 220 ? 1.807 2.997 18.764 1.00 60.94 220 LEU A C 1
ATOM 1708 O O . LEU A 1 220 ? 2.257 1.856 18.663 1.00 60.94 220 LEU A O 1
ATOM 1712 N N . GLN A 1 221 ? 1.923 3.712 19.886 1.00 58.16 221 GLN A N 1
ATOM 1713 C CA . GLN A 1 221 ? 2.531 3.226 21.138 1.00 58.16 221 GLN A CA 1
ATOM 1714 C C . GLN A 1 221 ? 1.620 3.380 22.369 1.00 58.16 221 GLN A C 1
ATOM 1716 O O . GLN A 1 221 ? 2.034 3.052 23.483 1.00 58.16 221 GLN A O 1
ATOM 1721 N N . GLY A 1 222 ? 0.395 3.881 22.189 1.00 60.59 222 GLY A N 1
ATOM 1722 C CA . GLY A 1 222 ? -0.578 4.005 23.272 1.00 60.59 222 GLY A CA 1
ATOM 1723 C C . GLY A 1 222 ? -1.067 2.656 23.804 1.00 60.59 222 GLY A C 1
ATOM 1724 O O . GLY A 1 222 ? -0.845 1.602 23.207 1.00 60.59 222 GLY A O 1
ATOM 1725 N N . ALA A 1 223 ? -1.751 2.695 24.951 1.00 59.25 223 ALA A N 1
ATOM 1726 C CA . ALA A 1 223 ? -2.308 1.502 25.593 1.00 59.25 223 ALA A CA 1
ATOM 1727 C C . ALA A 1 223 ? -3.428 0.838 24.766 1.00 59.25 223 ALA A C 1
ATOM 1729 O O . ALA A 1 223 ? -3.605 -0.376 24.854 1.00 59.25 223 ALA A O 1
ATOM 1730 N N . ASP A 1 224 ? -4.137 1.622 23.945 1.00 67.12 224 ASP A N 1
ATOM 1731 C CA . ASP A 1 224 ? -5.244 1.169 23.107 1.00 67.12 224 ASP A CA 1
ATOM 1732 C C . ASP A 1 224 ? -4.892 1.317 21.623 1.00 67.12 224 ASP A C 1
ATOM 1734 O O . ASP A 1 224 ? -4.515 2.393 21.162 1.00 67.12 224 ASP A O 1
ATOM 1738 N N . MET A 1 225 ? -5.049 0.237 20.855 1.00 73.06 225 MET A N 1
ATOM 1739 C CA . MET A 1 225 ? -4.815 0.265 19.412 1.00 73.06 225 MET A CA 1
ATOM 1740 C C . MET A 1 225 ? -5.891 1.098 18.704 1.00 73.06 225 MET A C 1
ATOM 1742 O O . MET A 1 225 ? -7.078 1.031 19.020 1.00 73.06 225 MET A O 1
ATOM 1746 N N . THR A 1 226 ? -5.487 1.877 17.710 1.00 85.00 226 THR A N 1
ATOM 1747 C CA . THR A 1 226 ? -6.372 2.771 16.958 1.00 85.00 226 THR A CA 1
ATOM 1748 C C . THR A 1 226 ? -6.498 2.353 15.494 1.00 85.00 226 THR A C 1
ATOM 1750 O O . THR A 1 226 ? -5.745 1.521 14.977 1.00 85.00 226 THR A O 1
ATOM 1753 N N . SER A 1 227 ? -7.460 2.941 14.776 1.00 87.56 227 SER A N 1
ATOM 1754 C CA . SER A 1 227 ? -7.607 2.699 13.336 1.00 87.56 227 SER A CA 1
ATOM 1755 C C . SER A 1 227 ? -6.368 3.131 12.546 1.00 87.56 227 SER A C 1
ATOM 1757 O O . SER A 1 227 ? -6.031 2.508 11.544 1.00 87.56 227 SER A O 1
ATOM 1759 N N . VAL A 1 228 ? -5.667 4.175 12.993 1.00 88.12 228 VAL A N 1
ATOM 1760 C CA . VAL A 1 228 ? -4.446 4.657 12.331 1.00 88.12 228 VAL A CA 1
ATOM 1761 C C . VAL A 1 228 ? -3.297 3.664 12.513 1.00 88.12 228 VAL A C 1
ATOM 1763 O O . VAL A 1 228 ? -2.507 3.473 11.592 1.00 88.12 228 VAL A O 1
ATOM 1766 N N . ASP A 1 229 ? -3.265 2.948 13.635 1.00 88.50 229 ASP A N 1
ATOM 1767 C CA . ASP A 1 229 ? -2.255 1.917 13.897 1.00 88.50 229 ASP A CA 1
ATOM 1768 C C . ASP A 1 229 ? -2.445 0.709 12.988 1.00 88.50 229 ASP A C 1
ATOM 1770 O O . ASP A 1 229 ? -1.478 0.153 12.470 1.00 88.50 229 ASP A O 1
ATOM 1774 N N . CYS A 1 230 ? -3.703 0.354 12.712 1.00 91.25 230 CYS A N 1
ATOM 1775 C CA . CYS A 1 230 ? -4.034 -0.673 11.727 1.00 91.25 230 CYS A CA 1
ATOM 1776 C C . CYS A 1 230 ? -3.555 -0.268 10.324 1.00 91.25 230 CYS A C 1
ATOM 1778 O O . CYS A 1 230 ? -3.015 -1.100 9.593 1.00 91.25 230 CYS A O 1
ATOM 1780 N N . LEU A 1 231 ? -3.708 1.012 9.962 1.00 92.38 231 LEU A N 1
ATOM 1781 C CA . LEU A 1 231 ? -3.230 1.553 8.689 1.00 92.38 231 LEU A CA 1
ATOM 1782 C C . LEU A 1 231 ? -1.705 1.514 8.589 1.00 92.38 231 LEU A C 1
ATOM 1784 O O . LEU A 1 231 ? -1.166 0.985 7.617 1.00 92.38 231 LEU A O 1
ATOM 1788 N N . ALA A 1 232 ? -1.010 2.009 9.615 1.00 91.75 232 ALA A N 1
ATOM 1789 C CA . ALA A 1 232 ? 0.446 1.956 9.690 1.00 91.75 232 ALA A CA 1
ATOM 1790 C C . ALA A 1 232 ? 0.956 0.512 9.615 1.00 91.75 232 ALA A C 1
ATOM 1792 O O . ALA A 1 232 ? 1.886 0.230 8.864 1.00 91.75 232 ALA A O 1
ATOM 1793 N N . CYS A 1 233 ? 0.309 -0.417 10.325 1.00 91.56 233 CYS A N 1
ATOM 1794 C CA . CYS A 1 233 ? 0.635 -1.838 10.281 1.00 91.56 233 CYS A CA 1
ATOM 1795 C C . CYS A 1 233 ? 0.524 -2.404 8.859 1.00 91.56 233 CYS A C 1
ATOM 1797 O O . CYS A 1 233 ? 1.434 -3.101 8.423 1.00 91.56 233 CYS A O 1
ATOM 1799 N N . GLY A 1 234 ? -0.532 -2.066 8.109 1.00 94.00 234 GLY A N 1
ATOM 1800 C CA . GLY A 1 234 ? -0.696 -2.509 6.721 1.00 94.00 234 GLY A CA 1
ATOM 1801 C C . GLY A 1 234 ? 0.443 -2.054 5.804 1.00 94.00 234 GLY A C 1
ATOM 1802 O O . GLY A 1 234 ? 1.034 -2.874 5.099 1.00 94.00 234 GLY A O 1
ATOM 1803 N N . TYR A 1 235 ? 0.796 -0.768 5.859 1.00 94.94 235 TYR A N 1
ATOM 1804 C CA . TYR A 1 235 ? 1.891 -0.208 5.062 1.00 94.94 235 TYR A CA 1
ATOM 1805 C C . TYR A 1 235 ? 3.260 -0.763 5.466 1.00 94.94 235 TYR A C 1
ATOM 1807 O O . TYR A 1 235 ? 4.013 -1.231 4.614 1.00 94.94 235 TYR A O 1
ATOM 1815 N N . LEU A 1 236 ? 3.580 -0.746 6.762 1.00 93.56 236 LEU A N 1
ATOM 1816 C CA . LEU A 1 236 ? 4.874 -1.200 7.273 1.00 93.56 236 LEU A CA 1
ATOM 1817 C C . LEU A 1 236 ? 5.064 -2.710 7.089 1.00 93.56 236 LEU A C 1
ATOM 1819 O O . LEU A 1 236 ? 6.171 -3.154 6.797 1.00 93.56 236 LEU A O 1
ATOM 1823 N N . ALA A 1 237 ? 3.995 -3.506 7.188 1.00 94.19 237 ALA A N 1
ATOM 1824 C CA . ALA A 1 237 ? 4.067 -4.934 6.907 1.00 94.19 237 ALA A CA 1
ATOM 1825 C C . ALA A 1 237 ? 4.472 -5.199 5.448 1.00 94.19 237 ALA A C 1
ATOM 1827 O O . ALA A 1 237 ? 5.345 -6.027 5.199 1.00 94.19 237 ALA A O 1
ATOM 1828 N N . LEU A 1 238 ? 3.912 -4.470 4.479 1.00 94.00 238 LEU A N 1
ATOM 1829 C CA . LEU A 1 238 ? 4.329 -4.607 3.079 1.00 94.00 238 LEU A CA 1
ATOM 1830 C C . LEU A 1 238 ? 5.732 -4.071 2.798 1.00 94.00 238 LEU A C 1
ATOM 1832 O O . LEU A 1 238 ? 6.325 -4.468 1.804 1.00 94.00 238 LEU A O 1
ATOM 1836 N N . MET A 1 239 ? 6.278 -3.203 3.645 1.00 92.50 239 MET A N 1
ATOM 1837 C CA . MET A 1 239 ? 7.680 -2.792 3.531 1.00 92.50 239 MET A CA 1
ATOM 1838 C C . MET A 1 239 ? 8.643 -3.835 4.109 1.00 92.50 239 MET A C 1
ATOM 1840 O O . MET A 1 239 ? 9.775 -3.916 3.656 1.00 92.50 239 MET A O 1
ATOM 1844 N N . LEU A 1 240 ? 8.212 -4.616 5.107 1.00 91.81 240 LEU A N 1
ATOM 1845 C CA . LEU A 1 240 ? 9.093 -5.500 5.878 1.00 91.81 240 LEU A CA 1
ATOM 1846 C C . LEU A 1 240 ? 9.041 -6.977 5.454 1.00 91.81 240 LEU A C 1
ATOM 1848 O O . LEU A 1 240 ? 10.052 -7.671 5.508 1.00 91.81 240 LEU A O 1
ATOM 1852 N N . TYR A 1 241 ? 7.859 -7.498 5.119 1.00 92.06 241 TYR A N 1
ATOM 1853 C CA . TYR A 1 241 ? 7.669 -8.932 4.867 1.00 92.06 241 TYR A CA 1
ATOM 1854 C C . TYR A 1 241 ? 8.082 -9.407 3.466 1.00 92.06 241 TYR A C 1
ATOM 1856 O O . TYR A 1 241 ? 8.589 -10.532 3.362 1.00 92.06 241 TYR A O 1
ATOM 1864 N N . PRO A 1 242 ? 7.856 -8.645 2.379 1.00 91.00 242 PRO A N 1
ATOM 1865 C CA . PRO A 1 242 ? 8.300 -9.070 1.060 1.00 91.00 242 PRO A CA 1
ATOM 1866 C C . PRO A 1 242 ? 9.824 -9.160 1.010 1.00 91.00 242 PRO A C 1
ATOM 1868 O O . PRO A 1 242 ? 10.517 -8.198 1.303 1.00 91.00 242 PRO A O 1
ATOM 1871 N N . LYS A 1 243 ? 10.345 -10.325 0.621 1.00 88.12 243 LYS A N 1
ATOM 1872 C CA . LYS A 1 243 ? 11.781 -10.519 0.393 1.00 88.12 243 LYS A CA 1
ATOM 1873 C C . LYS A 1 243 ? 12.098 -10.089 -1.027 1.00 88.12 243 LYS A C 1
ATOM 1875 O O . LYS A 1 243 ? 11.838 -10.861 -1.958 1.00 88.12 243 LYS A O 1
ATOM 1880 N N . MET A 1 244 ? 12.587 -8.867 -1.190 1.00 85.25 244 MET A N 1
ATOM 1881 C CA . MET A 1 244 ? 12.865 -8.313 -2.504 1.00 85.25 244 MET A CA 1
ATOM 1882 C C . MET A 1 244 ? 14.339 -8.507 -2.884 1.00 85.25 244 MET A C 1
ATOM 1884 O O . MET A 1 244 ? 15.203 -8.594 -2.016 1.00 85.25 244 MET A O 1
ATOM 1888 N N . PRO A 1 245 ? 14.662 -8.652 -4.183 1.00 80.00 245 PRO A N 1
ATOM 1889 C CA . PRO A 1 245 ? 16.055 -8.702 -4.626 1.00 80.00 245 PRO A CA 1
ATOM 1890 C C . PRO A 1 245 ? 16.826 -7.412 -4.313 1.00 80.00 245 PRO A C 1
ATOM 1892 O O . PRO A 1 245 ? 18.016 -7.475 -4.009 1.00 80.00 245 PRO A O 1
ATOM 1895 N N . GLN A 1 246 ? 16.144 -6.264 -4.393 1.00 71.00 246 GLN A N 1
ATOM 1896 C CA . GLN A 1 246 ? 16.662 -4.956 -4.004 1.00 71.00 246 GLN A CA 1
ATOM 1897 C C . GLN A 1 246 ? 15.973 -4.511 -2.713 1.00 71.00 246 GLN A C 1
ATOM 1899 O O . GLN A 1 246 ? 14.884 -3.929 -2.772 1.00 71.00 246 GLN A O 1
ATOM 1904 N N . ASP A 1 247 ? 16.622 -4.821 -1.590 1.00 56.00 247 ASP A N 1
ATOM 1905 C CA . ASP A 1 247 ? 16.287 -4.362 -0.234 1.00 56.00 247 ASP A CA 1
ATOM 1906 C C . ASP A 1 247 ? 17.137 -3.140 0.164 1.00 56.00 247 ASP A C 1
ATOM 1908 O O . ASP A 1 247 ? 18.357 -3.130 -0.140 1.00 56.00 247 ASP A O 1
#

Mean predicted aligned error: 11.21 Å

Sequence (247 aa):
MELFVLGPAFGLPSIDAECIATVALLRFLDRKDWLLIPTHDDREGLPLLVSGSGQRICGFKNITRHLGADQKAGDGTALASFLERGAQTLLDISLYVSFENYSTTRSAFTQILPWHTNYILPPRLRAAARARTDHLGISSIDVDNVHEDLSGRTSSVDGMGKEQAFEVEAQKRASLLLPRKDTLRSLLQKPQHSAVFKLHALADNFFGPLQDMLGGKDFLQGADMTSVDCLACGYLALMLYPKMPQD

Secondary structure (DSSP, 8-state):
-EEEEEPPBTTBS-SSHHHHHHHHHHHHTT--S-EEEEE---TT-SSEEE-TTS-EEESHHHHHHHTT-----HHHHHHHHHHHHHHHHHHHIIIIISHHHHHHHHHHHHHHS-TTGGGTHHHHHHHHHHHHHGGG--GGG-TTHHHHTTTT----------HHHHHHHHHHHHHHHS-----HHHHHTSHHHHHHHHHHHHHHHHHHHHHHHHTSSTTTSSSS--HHHHHHHHHHHHHHSS--S--

Nearest PDB structures (foldseek):
  4iji-assembly3_H  TM=3.829E-01  e=5.081E-02  Pseudomonas protegens Pf-5
  4o79-assembly1_A  TM=2.859E-01  e=6.355E+00  Arabidopsis thaliana
  7met-assembly1_B  TM=1.894E-01  e=2.299E+00  Acinetobacter baumannii

Solvent-accessible surface area (backbone atoms only — not comparable to full-atom values): 13938 Å² total; per-residue (Å²): 63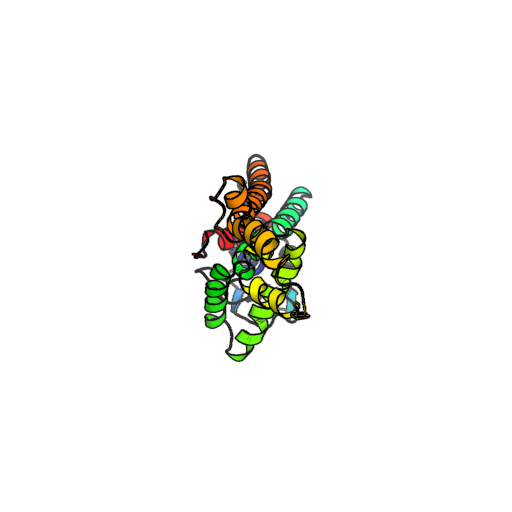,40,39,37,23,43,33,55,29,70,93,38,80,20,74,41,39,54,28,33,12,46,53,45,43,44,57,70,70,66,59,80,70,60,44,83,42,71,42,86,83,53,91,80,42,64,22,28,39,33,43,87,86,68,52,77,40,44,33,50,72,52,42,34,51,72,71,67,50,60,70,96,42,76,66,51,56,52,48,44,55,47,45,62,54,49,49,45,51,55,48,28,41,54,45,40,42,26,49,71,23,23,54,54,46,52,53,45,44,56,77,57,42,58,82,73,48,55,75,49,52,58,58,51,52,32,52,52,34,41,66,72,48,53,91,71,72,50,65,56,54,23,66,71,52,66,65,61,66,60,73,75,61,78,80,83,83,83,83,84,90,62,77,80,61,42,57,62,51,46,54,63,43,43,66,72,70,43,85,70,77,83,38,74,66,57,53,51,62,34,52,60,54,45,33,52,54,52,49,50,53,54,48,47,68,44,51,50,60,48,54,64,54,47,75,78,42,64,52,85,65,34,98,57,90,48,58,54,39,22,42,51,48,16,45,52,44,64,69,65,54,51,88,50,85,78,122

Foldseek 3Di:
DEWEAAPDFLNARHLDLLSQLVVLVCVQVVPPPYYYHHDPDQVVHPRWDQDPVRDIFHTNVRSCVVVVQPDPDPVLVVLLVLCVLLLLLLLLCQCQLQPQNVVVNLVRSVVRDDPVCSVPPNVVSNVVSCVSNVVLVLNLSRPVVVVVVVVPDDPPDDDDDDVVVCVVVVVVCVVVVPPDPCDPVNVCVNSVNVSVVSSVVSVCVSVVVVVVVCPDDCACPNPGYGSSVSSVCSSVCSVPSDDTPPD

Radius of gyration: 24.23 Å; Cα contacts (8 Å, |Δi|>4): 267; chains: 1; bounding box: 70×34×73 Å

InterPro domains:
  IPR019564 Mitochondrial outer membrane transport complex Sam37/metaxin, N-terminal domain [PF10568] (19-126)
  IPR050931 Mitochondrial Protein Transport Metaxin [PTHR12289] (1-246)

pLDDT: mean 79.81, std 17.09, range [34.84, 96.0]

Organism: NCBI:txid329885